Protein AF-A0A7Y6M4Y7-F1 (afdb_monomer_lite)

Foldseek 3Di:
DLVPDDQVVQFVCQQVLLVLLVVQPDPPPPLSVVSDVQCPPVSTHGSVCSVSSVVSSVVSVVSVVVVVVVLVVVLVVLLVLLVVLLVVLVVQLVCLLVPQVVQPLWAADPPQGIAALPGRDRDSCRLVLLLVLLLVLLLVLLVVVVVPDDDDPDPRPPSVSVSSSLRSVSSVQLSVQSVCLCVCVDPPSRPPNYSVSSSVSSSVRSNCVVVVVVVVVVVVVVVVVVVPDDDPDPDDDDDDDDDD

Structure (mmCIF, N/CA/C/O backbone):
data_AF-A0A7Y6M4Y7-F1
#
_entry.id   AF-A0A7Y6M4Y7-F1
#
loop_
_atom_site.group_PDB
_atom_site.id
_atom_site.type_symbol
_atom_site.label_atom_id
_atom_site.label_alt_id
_atom_site.label_comp_id
_atom_site.label_asym_id
_atom_site.label_entity_id
_atom_site.label_seq_id
_atom_site.pdbx_PDB_ins_code
_atom_site.Cartn_x
_atom_site.Cartn_y
_atom_site.Cartn_z
_atom_site.occupancy
_atom_site.B_iso_or_equiv
_atom_site.auth_seq_id
_atom_site.auth_comp_id
_atom_site.auth_asym_id
_atom_site.auth_atom_id
_atom_site.pdbx_PDB_model_num
ATOM 1 N N . MET A 1 1 ? -27.991 -15.501 24.102 1.00 55.97 1 MET A N 1
ATOM 2 C CA . MET A 1 1 ? -27.781 -16.489 25.182 1.00 55.97 1 MET A CA 1
ATOM 3 C C . MET A 1 1 ? -28.511 -16.129 26.474 1.00 55.97 1 MET A C 1
ATOM 5 O O . MET A 1 1 ? -29.350 -16.919 26.861 1.00 55.97 1 MET A O 1
ATOM 9 N N . LEU A 1 2 ? -28.341 -14.938 27.072 1.00 62.03 2 LEU A N 1
ATOM 10 C CA . LEU A 1 2 ? -29.019 -14.555 28.338 1.00 62.03 2 LEU A CA 1
ATOM 11 C C . LEU A 1 2 ? -30.557 -14.656 28.372 1.00 62.03 2 LEU A C 1
ATOM 13 O O . LEU A 1 2 ? -31.128 -14.780 29.447 1.00 62.03 2 LEU A O 1
ATOM 17 N N . ARG A 1 3 ? -31.242 -14.630 27.219 1.00 65.19 3 ARG A N 1
ATOM 18 C CA . ARG A 1 3 ? -32.699 -14.856 27.153 1.00 65.19 3 ARG A CA 1
ATOM 19 C C . ARG A 1 3 ? -33.124 -16.285 27.516 1.00 65.19 3 ARG A C 1
ATOM 21 O O . ARG A 1 3 ? -34.281 -16.473 27.861 1.00 65.19 3 ARG A O 1
ATOM 28 N N . LEU A 1 4 ? -32.217 -17.257 27.412 1.00 72.12 4 LEU A N 1
ATOM 29 C CA . LEU A 1 4 ? -32.490 -18.682 27.622 1.00 72.12 4 LEU A CA 1
ATOM 30 C C . LEU A 1 4 ? -31.941 -19.202 28.958 1.00 72.12 4 LEU A C 1
ATOM 32 O O . LEU A 1 4 ? -32.140 -20.370 29.265 1.00 72.12 4 LEU A O 1
ATOM 36 N N . LEU A 1 5 ? -31.243 -18.364 29.735 1.00 70.75 5 LEU A N 1
ATOM 37 C CA . LEU A 1 5 ? -30.634 -18.809 30.985 1.00 70.75 5 LEU A CA 1
ATOM 38 C C . LEU A 1 5 ? -31.695 -19.027 32.080 1.00 70.75 5 LEU A C 1
ATOM 40 O O . LEU A 1 5 ? -32.601 -18.189 32.230 1.00 70.75 5 LEU A O 1
ATOM 44 N N . PRO A 1 6 ? -31.568 -20.098 32.883 1.00 74.44 6 PRO A N 1
ATOM 45 C CA . PRO A 1 6 ? -32.329 -20.259 34.113 1.00 74.44 6 PRO A CA 1
ATOM 46 C C . PRO A 1 6 ? -32.132 -19.051 35.045 1.00 74.44 6 PRO A C 1
ATOM 48 O O . PRO A 1 6 ? -31.076 -18.408 35.029 1.00 74.44 6 PRO A O 1
ATOM 51 N N . PRO A 1 7 ? -33.148 -18.671 35.836 1.00 71.50 7 PRO A N 1
ATOM 52 C CA . PRO A 1 7 ? -33.052 -17.536 36.749 1.00 71.50 7 PRO A CA 1
ATOM 53 C C . PRO A 1 7 ? -31.971 -17.724 37.824 1.00 71.50 7 PRO A C 1
ATOM 55 O O . PRO A 1 7 ? -31.356 -16.727 38.198 1.00 71.50 7 PRO A O 1
ATOM 58 N N . GLU A 1 8 ? -31.677 -18.957 38.255 1.00 75.00 8 GLU A N 1
ATOM 59 C CA . GLU A 1 8 ? -30.580 -19.236 39.194 1.00 75.00 8 GLU A CA 1
ATOM 60 C C . GLU A 1 8 ? -29.180 -18.944 38.627 1.00 75.00 8 GLU A C 1
ATOM 62 O O . GLU A 1 8 ? -28.292 -18.520 39.367 1.00 75.00 8 GLU A O 1
ATOM 67 N N . GLU A 1 9 ? -28.971 -19.109 37.319 1.00 77.69 9 GLU A N 1
ATOM 68 C CA . GLU A 1 9 ? -27.666 -18.864 36.698 1.00 77.69 9 GLU A CA 1
ATOM 69 C C . GLU A 1 9 ? -27.405 -17.373 36.478 1.00 77.69 9 GLU A C 1
ATOM 71 O O . GLU A 1 9 ? -26.261 -16.931 36.570 1.00 77.69 9 GLU A O 1
ATOM 76 N N . LEU A 1 10 ? -28.455 -16.574 36.246 1.00 80.81 10 LEU A N 1
ATOM 77 C CA . LEU A 1 10 ? -28.342 -15.128 36.016 1.00 80.81 10 LEU A CA 1
ATOM 78 C C . LEU A 1 10 ? -27.610 -14.411 37.160 1.00 80.81 10 LEU A C 1
ATOM 80 O O . LEU A 1 10 ? -26.863 -13.464 36.908 1.00 80.81 10 LEU A O 1
ATOM 84 N N . ALA A 1 11 ? -27.796 -14.886 38.394 1.00 82.69 11 ALA A N 1
ATOM 85 C CA . ALA A 1 11 ? -27.166 -14.318 39.577 1.00 82.69 11 ALA A CA 1
ATOM 86 C C . ALA A 1 11 ? -25.637 -14.273 39.452 1.00 82.69 11 ALA A C 1
ATOM 88 O O . ALA A 1 11 ? -25.026 -13.287 39.847 1.00 82.69 11 ALA A O 1
ATOM 89 N N . TRP A 1 12 ? -25.017 -15.283 38.841 1.00 83.88 12 TRP A N 1
ATOM 90 C CA . TRP A 1 12 ? -23.559 -15.386 38.738 1.00 83.88 12 TRP A CA 1
ATOM 91 C C . TRP A 1 12 ? -22.953 -14.579 37.583 1.00 83.88 12 TRP A C 1
ATOM 93 O O . TRP A 1 12 ? -21.749 -14.339 37.566 1.00 83.88 12 TRP A O 1
ATOM 103 N N . TRP A 1 13 ? -23.775 -14.107 36.641 1.00 84.75 13 TRP A N 1
ATOM 104 C CA . TRP A 1 13 ? -23.319 -13.323 35.487 1.00 84.75 13 TRP A CA 1
ATOM 105 C C . TRP A 1 13 ? -23.204 -11.822 35.770 1.00 84.75 13 TRP A C 1
ATOM 107 O O . TRP A 1 13 ? -22.697 -11.087 34.922 1.00 84.75 13 TRP A O 1
ATOM 117 N N . GLY A 1 14 ? -23.654 -11.350 36.938 1.00 87.56 14 GLY A N 1
ATOM 118 C CA . GLY A 1 14 ? -23.682 -9.925 37.277 1.00 87.56 14 GLY A CA 1
ATOM 119 C C . GLY A 1 14 ? -22.336 -9.232 37.074 1.00 87.56 14 GLY A C 1
ATOM 120 O O . GLY A 1 14 ? -22.256 -8.242 36.346 1.00 87.56 14 GLY A O 1
ATOM 121 N N . ASN A 1 15 ? -21.274 -9.795 37.652 1.00 88.25 15 ASN A N 1
ATOM 122 C CA . ASN A 1 15 ? -19.927 -9.230 37.562 1.00 88.25 15 ASN A CA 1
ATOM 123 C C . ASN A 1 15 ? -19.339 -9.287 36.141 1.00 88.25 15 ASN A C 1
ATOM 125 O O . ASN A 1 15 ? -18.676 -8.336 35.737 1.00 88.25 15 ASN A O 1
ATOM 129 N N . ASP A 1 16 ? -19.606 -10.340 35.356 1.00 88.69 16 ASP A N 1
ATOM 130 C CA . ASP A 1 16 ? -19.141 -10.427 33.956 1.00 88.69 16 ASP A CA 1
ATOM 131 C C . ASP A 1 16 ? -19.826 -9.372 33.073 1.00 88.69 16 ASP A C 1
ATOM 133 O O . ASP A 1 16 ? -19.177 -8.680 32.285 1.00 88.69 16 ASP A O 1
ATOM 137 N N . ILE A 1 17 ? -21.141 -9.193 33.244 1.00 89.94 17 ILE A N 1
ATOM 138 C CA . ILE A 1 17 ? -21.910 -8.183 32.508 1.00 89.94 17 ILE A CA 1
ATOM 139 C C . ILE A 1 17 ? -21.448 -6.782 32.900 1.00 89.94 17 ILE A C 1
ATOM 141 O O . ILE A 1 17 ? -21.284 -5.934 32.019 1.00 89.94 17 ILE A O 1
ATOM 145 N N . LEU A 1 18 ? -21.212 -6.543 34.195 1.00 90.00 18 LEU A N 1
ATOM 146 C CA . LEU A 1 18 ? -20.668 -5.275 34.662 1.00 90.00 18 LEU A CA 1
ATOM 147 C C . LEU A 1 18 ? -19.288 -5.036 34.045 1.00 90.00 18 LEU A C 1
ATOM 149 O O . LEU A 1 18 ? -19.119 -4.017 33.390 1.00 90.00 18 LEU A O 1
ATOM 153 N N . ALA A 1 19 ? -18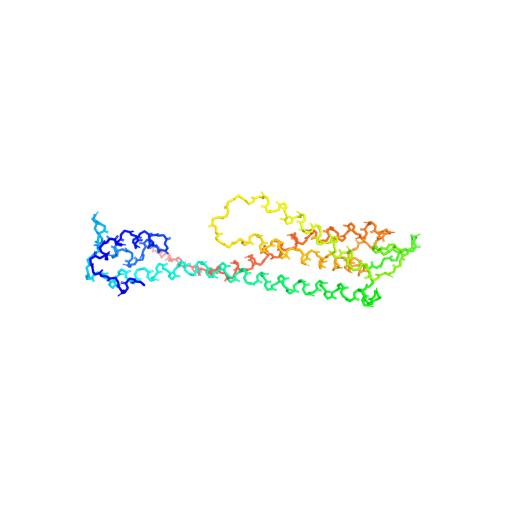.356 -5.988 34.125 1.00 89.31 19 ALA A N 1
ATOM 154 C CA . ALA A 1 19 ? -17.017 -5.850 33.547 1.00 89.31 19 ALA A CA 1
ATOM 155 C C . ALA A 1 19 ? -17.046 -5.507 32.043 1.00 89.31 19 ALA A C 1
ATOM 157 O O . ALA A 1 19 ? -16.344 -4.597 31.599 1.00 89.31 19 ALA A O 1
ATOM 158 N N . ARG A 1 20 ? -17.908 -6.162 31.252 1.00 89.50 20 ARG A N 1
ATOM 159 C CA . ARG A 1 20 ? -18.086 -5.836 29.821 1.00 89.50 20 ARG A CA 1
ATOM 160 C C . ARG A 1 20 ? -18.690 -4.453 29.599 1.00 89.50 20 ARG A C 1
ATOM 162 O O . ARG A 1 20 ? -18.288 -3.749 28.674 1.00 89.50 20 ARG A O 1
ATOM 169 N N . ALA A 1 21 ? -19.656 -4.064 30.427 1.00 90.31 21 ALA A N 1
ATOM 170 C CA . ALA A 1 21 ? -20.237 -2.728 30.388 1.00 90.31 21 ALA A CA 1
ATOM 171 C C . ALA A 1 21 ? -19.188 -1.664 30.724 1.00 90.31 21 ALA A C 1
ATOM 173 O O . ALA A 1 21 ? -19.136 -0.634 30.066 1.00 90.31 21 ALA A O 1
ATOM 174 N N . GLU A 1 22 ? -18.322 -1.913 31.704 1.00 90.75 22 GLU A N 1
ATOM 175 C CA . GLU A 1 22 ? -17.261 -0.977 32.068 1.00 90.75 22 GLU A CA 1
ATOM 176 C C . GLU A 1 22 ? -16.196 -0.834 30.983 1.00 90.75 22 GLU A C 1
ATOM 178 O O . GLU A 1 22 ? -15.640 0.252 30.829 1.00 90.75 22 GLU A O 1
ATOM 183 N N . MET A 1 23 ? -15.954 -1.904 30.223 1.00 89.81 23 MET A N 1
ATOM 184 C CA . MET A 1 23 ? -14.980 -1.928 29.135 1.00 89.81 23 MET A CA 1
ATOM 185 C C . MET A 1 23 ? -15.437 -1.141 27.898 1.00 89.81 23 MET A C 1
ATOM 187 O O . MET A 1 23 ? -14.610 -0.479 27.279 1.00 89.81 23 MET A O 1
ATOM 191 N N . HIS A 1 24 ? -16.727 -1.192 27.541 1.00 89.12 24 HIS A N 1
ATOM 192 C CA . HIS A 1 24 ? -17.221 -0.626 26.274 1.00 89.12 24 HIS A CA 1
ATOM 193 C C . HIS A 1 24 ? -18.243 0.514 26.417 1.00 89.12 24 HIS A C 1
ATOM 195 O O . HIS A 1 24 ? -18.540 1.183 25.428 1.00 89.12 24 HIS A O 1
ATOM 201 N N . LEU A 1 25 ? -18.810 0.753 27.608 1.00 90.00 25 LEU A N 1
ATOM 202 C CA . LEU A 1 25 ? -19.777 1.834 27.839 1.00 90.00 25 LEU A CA 1
ATOM 203 C C . LEU A 1 25 ? -19.166 2.971 28.674 1.00 90.00 25 LEU A C 1
ATOM 205 O O . LEU A 1 25 ? -18.487 2.717 29.678 1.00 90.00 25 LEU A O 1
ATOM 209 N N . PRO A 1 26 ? -19.454 4.240 28.323 1.00 89.44 26 PRO A N 1
ATOM 210 C CA . PRO A 1 26 ? -18.955 5.386 29.068 1.00 89.44 26 PRO A CA 1
ATOM 211 C C . PRO A 1 26 ? -19.474 5.390 30.519 1.00 89.44 26 PRO A C 1
ATOM 213 O O . PRO A 1 26 ? -20.565 4.881 30.790 1.00 89.44 26 PRO A O 1
ATOM 216 N N . PRO A 1 27 ? -18.735 5.995 31.471 1.00 87.88 27 PRO A N 1
ATOM 217 C CA . PRO A 1 27 ? -19.148 6.054 32.878 1.00 87.88 27 PRO A CA 1
ATOM 218 C C . PRO A 1 27 ? -20.501 6.744 33.108 1.00 87.88 27 PRO A C 1
ATOM 220 O O . PRO A 1 27 ? -21.168 6.462 34.098 1.00 87.88 27 PRO A O 1
ATOM 223 N N . SER A 1 28 ? -20.907 7.631 32.195 1.00 89.38 28 SER A N 1
ATOM 224 C CA . SER A 1 28 ? -22.175 8.364 32.232 1.00 89.38 28 SER A CA 1
ATOM 225 C C . SER A 1 28 ? -23.368 7.595 31.651 1.00 89.38 28 SER A C 1
ATOM 227 O O . SER A 1 28 ? -24.479 8.125 31.659 1.00 89.38 28 SER A O 1
ATOM 229 N N . ASP A 1 29 ? -23.181 6.370 31.139 1.00 89.88 29 ASP A N 1
ATOM 230 C CA . ASP A 1 29 ? -24.290 5.599 30.576 1.00 89.88 29 ASP A CA 1
ATOM 231 C C . ASP A 1 29 ? -25.314 5.246 31.681 1.00 89.88 29 ASP A C 1
ATOM 233 O O . ASP A 1 29 ? -24.979 4.543 32.645 1.00 89.88 29 ASP A O 1
ATOM 237 N N . PRO A 1 30 ? -26.585 5.680 31.560 1.00 91.50 30 PRO A N 1
ATOM 238 C CA . PRO A 1 30 ? -27.592 5.483 32.602 1.00 91.50 30 PRO A CA 1
ATOM 239 C C . PRO A 1 30 ? -27.905 4.003 32.859 1.00 91.50 30 PRO A C 1
ATOM 241 O O . PRO A 1 30 ? -28.396 3.651 33.932 1.00 91.50 30 PRO A O 1
ATOM 244 N N . ARG A 1 31 ? -27.633 3.115 31.898 1.00 89.81 31 ARG A N 1
ATOM 245 C CA . ARG A 1 31 ? -27.834 1.667 32.035 1.00 89.81 31 ARG A CA 1
ATOM 246 C C . ARG A 1 31 ? -26.692 1.040 32.830 1.00 89.81 31 ARG A C 1
ATOM 248 O O . ARG A 1 31 ? -26.957 0.173 33.659 1.00 89.81 31 ARG A O 1
ATOM 255 N N . ARG A 1 32 ? -25.451 1.509 32.631 1.00 90.75 32 ARG A N 1
ATOM 256 C CA . ARG A 1 32 ? -24.277 1.097 33.425 1.00 90.75 32 ARG A CA 1
ATOM 257 C C . ARG A 1 32 ? -24.440 1.500 34.890 1.00 90.75 32 ARG A C 1
ATOM 259 O O . ARG A 1 32 ? -24.214 0.673 35.770 1.00 90.75 32 ARG A O 1
ATOM 266 N N . ILE A 1 33 ? -24.880 2.734 35.143 1.00 91.38 33 ILE A N 1
ATOM 267 C CA . ILE A 1 33 ? -25.114 3.245 36.504 1.00 91.38 33 ILE A CA 1
ATOM 268 C C . ILE A 1 33 ? -26.186 2.403 37.211 1.00 91.38 33 ILE A C 1
ATOM 270 O O . ILE A 1 33 ? -25.920 1.843 38.272 1.00 91.38 33 ILE A O 1
ATOM 274 N N . LYS A 1 34 ? -27.347 2.203 36.570 1.00 90.56 34 LYS A N 1
ATOM 275 C CA . LYS A 1 34 ? -28.429 1.366 37.120 1.00 90.56 34 LYS A CA 1
ATOM 276 C C . LYS A 1 34 ? -28.003 -0.079 37.367 1.00 90.56 34 LYS A C 1
ATOM 278 O O . LYS A 1 34 ? -28.449 -0.685 38.335 1.00 90.56 34 LYS A O 1
ATOM 283 N N . LEU A 1 35 ? -27.163 -0.651 36.502 1.00 90.06 35 LEU A N 1
ATOM 284 C CA . LEU A 1 35 ? -26.645 -2.005 36.700 1.00 90.06 35 LEU A CA 1
ATOM 285 C C . LEU A 1 35 ? -25.746 -2.084 37.938 1.00 90.06 35 LEU A C 1
ATOM 287 O O . LEU A 1 35 ? -25.884 -3.017 38.725 1.00 90.06 35 LEU A O 1
ATOM 291 N N . LYS A 1 36 ? -24.862 -1.099 38.129 1.00 89.81 36 LYS A N 1
ATOM 292 C CA . LYS A 1 36 ? -23.963 -1.028 39.288 1.00 89.81 36 LYS A CA 1
ATOM 293 C C . LYS A 1 36 ? -24.733 -0.873 40.601 1.00 89.81 36 LYS A C 1
ATOM 295 O O . LYS A 1 36 ? -24.411 -1.543 41.575 1.00 89.81 36 LYS A O 1
ATOM 300 N N . GLU A 1 37 ? -25.777 -0.047 40.605 1.00 89.38 37 GLU A N 1
ATOM 301 C CA . GLU A 1 37 ? -26.679 0.108 41.754 1.00 89.38 37 GLU A CA 1
ATOM 302 C C . GLU A 1 37 ? -27.405 -1.200 42.103 1.00 89.38 37 GLU A C 1
ATOM 304 O O . GLU A 1 37 ? -27.555 -1.525 43.278 1.00 89.38 37 GLU A O 1
ATOM 309 N N . ARG A 1 38 ? -27.835 -1.969 41.093 1.00 86.88 38 ARG A N 1
ATOM 310 C CA . ARG A 1 38 ? -28.568 -3.233 41.281 1.00 86.88 38 ARG A CA 1
ATOM 311 C C . ARG A 1 38 ? -27.689 -4.402 41.714 1.00 86.88 38 ARG A C 1
ATOM 313 O O . ARG A 1 38 ? -28.185 -5.273 42.419 1.00 86.88 38 ARG A O 1
ATOM 320 N N . LEU A 1 39 ? -26.421 -4.430 41.303 1.00 87.00 39 LEU A N 1
ATOM 321 C CA . LEU A 1 39 ? -25.483 -5.497 41.669 1.00 87.00 39 LEU A CA 1
ATOM 322 C C . LEU A 1 39 ? -25.077 -5.462 43.151 1.00 87.00 39 LEU A C 1
ATOM 324 O O . LEU A 1 39 ? -24.776 -6.509 43.725 1.00 87.00 39 LEU A O 1
ATOM 328 N N . GLY A 1 40 ? -25.034 -4.265 43.751 1.00 81.31 40 GLY A N 1
ATOM 329 C CA . GLY A 1 40 ? -24.566 -4.066 45.123 1.00 81.31 40 GLY A CA 1
ATOM 330 C C . GLY A 1 40 ? -23.155 -4.623 45.375 1.00 81.31 40 GLY A C 1
ATOM 331 O O . GLY A 1 40 ? -22.359 -4.799 44.453 1.00 81.31 40 GLY A O 1
ATOM 332 N N . SER A 1 41 ? -22.848 -4.904 46.643 1.00 76.94 41 SER A N 1
ATOM 333 C CA . SER A 1 41 ? -21.562 -5.470 47.089 1.00 76.94 41 SER A CA 1
ATOM 334 C C . SER A 1 41 ? -21.385 -6.944 46.713 1.00 76.94 41 SER A C 1
ATOM 336 O O . SER A 1 41 ? -20.261 -7.421 46.578 1.00 76.94 41 SER A O 1
ATOM 338 N N . ASP A 1 42 ? -22.497 -7.663 46.551 1.00 79.69 42 ASP A N 1
ATOM 339 C CA . ASP A 1 42 ? -22.513 -9.123 46.423 1.00 79.69 42 ASP A CA 1
ATOM 340 C C . ASP A 1 42 ? -22.303 -9.586 44.973 1.00 79.69 42 ASP A C 1
ATOM 342 O O . ASP A 1 42 ? -22.091 -10.774 44.720 1.00 79.69 42 ASP A O 1
ATOM 346 N N . GLY A 1 43 ? -22.366 -8.657 44.010 1.00 79.75 43 GLY A N 1
ATOM 347 C CA . GLY A 1 43 ? -22.086 -8.905 42.595 1.00 79.75 43 GLY A CA 1
ATOM 348 C C . GLY A 1 43 ? -23.127 -9.766 41.876 1.00 79.75 43 GLY A C 1
ATOM 349 O O . GLY A 1 43 ? -22.863 -10.266 40.777 1.00 79.75 43 GLY A O 1
ATOM 350 N N . LYS A 1 44 ? -24.300 -9.962 42.492 1.00 85.25 44 LYS A N 1
ATOM 351 C CA . LYS A 1 44 ? -25.351 -10.866 42.015 1.00 85.25 44 LYS A CA 1
ATOM 352 C C . LYS A 1 44 ? -26.551 -10.110 41.462 1.00 85.25 44 LYS A C 1
ATOM 354 O O . LYS A 1 44 ? -26.972 -9.099 42.009 1.00 85.25 44 LYS A O 1
ATOM 359 N N . LEU A 1 45 ? -27.123 -10.637 40.381 1.00 85.06 45 LEU A N 1
ATOM 360 C CA . LEU A 1 45 ? -28.352 -10.121 39.773 1.00 85.06 45 LEU A CA 1
ATOM 361 C C . LEU A 1 45 ? -29.588 -10.887 40.249 1.00 85.06 45 LEU A C 1
ATOM 363 O O . LEU A 1 45 ? -29.577 -12.116 40.315 1.00 85.06 45 LEU A O 1
ATOM 367 N N . ASN A 1 46 ? -30.687 -10.169 40.487 1.00 85.06 46 ASN A N 1
ATOM 368 C CA . ASN A 1 46 ? -31.980 -10.790 40.764 1.00 85.06 46 ASN A CA 1
ATOM 369 C C . ASN A 1 46 ? -32.695 -11.200 39.469 1.00 85.06 46 ASN A C 1
ATOM 371 O O . ASN A 1 46 ? -32.486 -10.621 38.400 1.00 85.06 46 ASN A O 1
ATOM 375 N N . ALA A 1 47 ? -33.632 -12.148 39.571 1.00 81.44 47 ALA A N 1
ATOM 376 C CA . ALA A 1 47 ? -34.436 -12.596 38.429 1.00 81.44 47 ALA A CA 1
ATOM 377 C C . ALA A 1 47 ? -35.215 -11.448 37.746 1.00 81.44 47 ALA A C 1
ATOM 379 O O . ALA A 1 47 ? -35.384 -11.460 36.526 1.00 81.44 47 ALA A O 1
ATOM 380 N N . GLY A 1 48 ? -35.634 -10.431 38.514 1.00 82.69 48 GLY A N 1
ATOM 381 C CA . GLY A 1 48 ? -36.316 -9.232 38.005 1.00 82.69 48 GLY A CA 1
ATOM 382 C C . GLY A 1 48 ? -35.421 -8.285 37.194 1.00 82.69 48 GLY A C 1
ATOM 383 O O . GLY A 1 48 ? -35.916 -7.556 36.336 1.00 82.69 48 GLY A O 1
ATOM 384 N N . ASP A 1 49 ? -34.100 -8.344 37.380 1.00 85.38 49 ASP A N 1
ATOM 385 C CA . ASP A 1 49 ? -33.139 -7.471 36.691 1.00 85.38 49 ASP A CA 1
ATOM 386 C C . ASP A 1 49 ? -32.703 -8.033 35.328 1.00 85.38 49 ASP A C 1
ATOM 388 O O . ASP A 1 49 ? -31.891 -7.433 34.619 1.00 85.38 49 ASP A O 1
ATOM 392 N N . ARG A 1 50 ? -33.280 -9.165 34.904 1.00 85.94 50 ARG A N 1
ATOM 393 C CA . ARG A 1 50 ? -32.981 -9.828 33.626 1.00 85.94 50 ARG A CA 1
ATOM 394 C C . ARG A 1 50 ? -33.090 -8.885 32.429 1.00 85.94 50 ARG A C 1
ATOM 396 O O . ARG A 1 50 ? -32.231 -8.910 31.550 1.00 85.94 50 ARG A O 1
ATOM 403 N N . TYR A 1 51 ? -34.130 -8.052 32.383 1.00 87.62 51 TYR A N 1
ATOM 404 C CA . TYR A 1 51 ? -34.310 -7.095 31.288 1.00 87.62 51 TYR A CA 1
ATOM 405 C C . TYR A 1 51 ? -33.188 -6.047 31.260 1.00 87.62 51 TYR A C 1
ATOM 407 O O . TYR A 1 51 ? -32.626 -5.769 30.198 1.00 87.62 51 TYR A O 1
ATOM 415 N N . LEU A 1 52 ? -32.811 -5.521 32.431 1.00 87.88 52 LEU A N 1
ATOM 416 C CA . LEU A 1 52 ? -31.710 -4.570 32.569 1.00 87.88 52 LEU A CA 1
ATOM 417 C C . LEU A 1 52 ? -30.388 -5.205 32.118 1.00 87.88 52 LEU A C 1
ATOM 419 O O . LEU A 1 52 ? -29.710 -4.638 31.262 1.00 87.88 52 LEU A O 1
ATOM 423 N N . ALA A 1 53 ? -30.084 -6.410 32.604 1.00 87.62 53 ALA A N 1
ATOM 424 C CA . ALA A 1 53 ? -28.885 -7.166 32.248 1.00 87.62 53 ALA A CA 1
ATOM 425 C C . ALA A 1 53 ? -28.766 -7.402 30.731 1.00 87.62 53 ALA A C 1
ATOM 427 O O . ALA A 1 53 ? -27.715 -7.155 30.137 1.00 87.62 53 ALA A O 1
ATOM 428 N N . ILE A 1 54 ? -29.864 -7.804 30.077 1.00 88.75 54 ILE A N 1
ATOM 429 C CA . ILE A 1 54 ? -29.910 -7.974 28.617 1.00 88.75 54 ILE A CA 1
ATOM 430 C C . ILE A 1 54 ? -29.671 -6.638 27.906 1.00 88.75 54 ILE A C 1
ATOM 432 O O . ILE A 1 54 ? -28.886 -6.591 26.960 1.00 88.75 54 ILE A O 1
ATOM 436 N N . SER A 1 55 ? -30.323 -5.559 28.350 1.00 90.38 55 SER A N 1
ATOM 437 C CA . SER A 1 55 ? -30.208 -4.242 27.707 1.00 90.38 55 SER A CA 1
ATOM 438 C C . SER A 1 55 ? -28.792 -3.662 27.790 1.00 90.38 55 SER A C 1
ATOM 440 O O . SER A 1 55 ? -28.312 -3.071 26.819 1.00 90.38 55 SER A O 1
ATOM 442 N N . VAL A 1 56 ? -28.105 -3.871 28.918 1.00 91.12 56 VAL A N 1
ATOM 443 C CA . VAL A 1 56 ? -26.723 -3.430 29.129 1.00 91.12 56 VAL A CA 1
ATOM 444 C C . VAL A 1 56 ? -25.774 -4.260 28.284 1.00 91.12 56 VAL A C 1
ATOM 446 O O . VAL A 1 56 ? -24.974 -3.689 27.545 1.00 91.12 56 VAL A O 1
ATOM 449 N N . LEU A 1 57 ? -25.892 -5.592 28.320 1.00 89.81 57 LEU A N 1
ATOM 450 C CA . LEU A 1 57 ? -25.013 -6.437 27.519 1.00 89.81 57 LEU A CA 1
ATOM 451 C C . LEU A 1 57 ? -25.203 -6.176 26.021 1.00 89.81 57 LEU A C 1
ATOM 453 O O . LEU A 1 57 ? -24.231 -6.136 25.272 1.00 89.81 57 LEU A O 1
ATOM 457 N N . GLN A 1 58 ? -26.440 -5.975 25.567 1.00 91.31 58 GLN A N 1
ATOM 458 C CA . GLN A 1 58 ? -26.704 -5.626 24.176 1.00 91.31 58 GLN A CA 1
ATOM 459 C C . GLN A 1 58 ? -26.051 -4.290 23.802 1.00 91.31 58 GLN A C 1
ATOM 461 O O . GLN A 1 58 ? -25.443 -4.206 22.739 1.00 91.31 58 GLN A O 1
ATOM 466 N N . ALA A 1 59 ? -26.134 -3.274 24.666 1.00 90.06 59 ALA A N 1
ATOM 467 C CA . ALA A 1 59 ? -25.475 -1.990 24.437 1.00 90.06 59 ALA A CA 1
ATOM 468 C C . ALA A 1 59 ? -23.945 -2.131 24.377 1.00 90.06 59 ALA A C 1
ATOM 470 O O . ALA A 1 59 ? -23.332 -1.644 23.430 1.00 90.06 59 ALA A O 1
ATOM 471 N N . ALA A 1 60 ? -23.348 -2.858 25.326 1.00 89.88 60 ALA A N 1
ATOM 472 C CA . ALA A 1 60 ? -21.909 -3.121 25.360 1.00 89.88 60 ALA A CA 1
ATOM 473 C C . ALA A 1 60 ? -21.439 -3.892 24.113 1.00 89.88 60 ALA A C 1
ATOM 475 O O . ALA A 1 60 ? -20.450 -3.523 23.488 1.00 89.88 60 ALA A O 1
ATOM 476 N N . ASN A 1 61 ? -22.194 -4.910 23.688 1.00 89.31 61 ASN A N 1
ATOM 477 C CA . ASN A 1 61 ? -21.892 -5.661 22.471 1.00 89.31 61 ASN A CA 1
ATOM 478 C C . ASN A 1 61 ? -22.018 -4.794 21.212 1.00 89.31 61 ASN A C 1
ATOM 480 O O . ASN A 1 61 ? -21.203 -4.928 20.308 1.00 89.31 61 ASN A O 1
ATOM 484 N N . ILE A 1 62 ? -23.025 -3.917 21.117 1.00 89.69 62 ILE A N 1
ATOM 485 C CA . ILE A 1 62 ? -23.153 -2.995 19.976 1.00 89.69 62 ILE A CA 1
ATOM 486 C C . ILE A 1 62 ? -21.952 -2.045 19.929 1.00 89.69 62 ILE A C 1
ATOM 488 O O . ILE A 1 62 ? -21.395 -1.847 18.851 1.00 89.69 62 ILE A O 1
ATOM 492 N N . ALA A 1 63 ? -21.530 -1.504 21.075 1.00 88.25 63 ALA A N 1
ATOM 493 C CA . ALA A 1 63 ? -20.348 -0.649 21.167 1.00 88.25 63 ALA A CA 1
ATOM 494 C C . ALA A 1 63 ? -19.076 -1.382 20.692 1.00 88.25 63 ALA A C 1
ATOM 496 O O . ALA A 1 63 ? -18.404 -0.899 19.781 1.00 88.25 63 ALA A O 1
ATOM 497 N N . ASP A 1 64 ? -18.827 -2.600 21.183 1.00 87.12 64 ASP A N 1
ATOM 498 C CA . ASP A 1 64 ? -17.722 -3.461 20.726 1.00 87.12 64 ASP A CA 1
ATOM 499 C C . ASP A 1 64 ? -17.793 -3.760 19.212 1.00 87.12 64 ASP A C 1
ATOM 501 O O . ASP A 1 64 ? -16.793 -3.720 18.486 1.00 87.12 64 ASP A O 1
ATOM 505 N N . GLN A 1 65 ? -18.994 -4.020 18.681 1.00 87.31 65 GLN A N 1
ATOM 506 C CA . GLN A 1 65 ? -19.171 -4.250 17.246 1.00 87.31 65 GLN A CA 1
ATOM 507 C C . GLN A 1 65 ? -18.873 -3.005 16.413 1.00 87.31 65 GLN A C 1
ATOM 509 O O . GLN A 1 65 ? -18.289 -3.149 15.337 1.00 87.31 65 GLN A O 1
ATOM 514 N N . LEU A 1 66 ? -19.249 -1.809 16.875 1.00 87.31 66 LEU A N 1
ATOM 515 C CA . LEU A 1 66 ? -18.966 -0.550 16.178 1.00 87.31 66 LEU A CA 1
ATOM 516 C C . LEU A 1 66 ? -17.460 -0.278 16.111 1.00 87.31 66 LEU A C 1
ATOM 518 O O . LEU A 1 66 ? -16.956 0.089 15.045 1.00 87.31 66 LEU A O 1
ATOM 522 N N . GLU A 1 67 ? -16.731 -0.532 17.198 1.00 83.88 67 GLU A N 1
ATOM 523 C CA . GLU A 1 67 ? -15.266 -0.449 17.230 1.00 83.88 67 GLU A CA 1
ATOM 524 C C . GLU A 1 67 ? -14.640 -1.408 16.205 1.00 83.88 67 GLU A C 1
ATOM 526 O O . GLU A 1 67 ? -13.858 -0.999 15.339 1.00 83.88 67 GLU A O 1
ATOM 531 N N . LYS A 1 68 ? -15.069 -2.676 16.206 1.00 84.25 68 LYS A N 1
ATOM 532 C CA . LYS A 1 68 ? -14.595 -3.694 15.250 1.00 84.25 68 LYS A CA 1
ATOM 533 C C . LYS A 1 68 ? -15.041 -3.431 13.808 1.00 84.25 68 LYS A C 1
ATOM 535 O O . LYS A 1 68 ? -14.360 -3.847 12.868 1.00 84.25 68 LYS A O 1
ATOM 540 N N . ALA A 1 69 ? -16.190 -2.793 13.586 1.00 86.12 69 ALA A N 1
ATOM 541 C CA . ALA A 1 69 ? -16.716 -2.503 12.251 1.00 86.12 69 ALA A CA 1
ATOM 542 C C . ALA A 1 69 ? -15.856 -1.472 11.514 1.00 86.12 69 ALA A C 1
ATOM 544 O O . ALA A 1 69 ? -15.580 -1.657 10.328 1.00 86.12 69 ALA A O 1
ATOM 545 N N . ARG A 1 70 ? -15.363 -0.442 12.217 1.00 82.31 70 ARG A N 1
ATOM 546 C CA . ARG A 1 70 ? -14.445 0.558 11.642 1.00 82.31 70 ARG A CA 1
ATOM 547 C C . ARG A 1 70 ? -13.171 -0.098 11.115 1.00 82.31 70 ARG A C 1
ATOM 549 O O . ARG A 1 70 ? -12.782 0.135 9.973 1.00 82.31 70 ARG A O 1
ATOM 556 N N . VAL A 1 71 ? -12.592 -0.997 11.909 1.00 83.38 71 VAL A N 1
ATOM 557 C CA . VAL A 1 71 ? -11.388 -1.756 11.541 1.00 83.38 71 VAL A CA 1
ATOM 558 C C . VAL A 1 71 ? -11.637 -2.663 10.332 1.00 83.38 71 VAL A C 1
ATOM 560 O O . VAL A 1 71 ? -10.831 -2.687 9.402 1.00 83.38 71 VAL A O 1
ATOM 563 N N . ARG A 1 72 ? -12.767 -3.383 10.302 1.00 85.12 72 ARG A N 1
ATOM 564 C CA . ARG A 1 72 ? -13.138 -4.251 9.168 1.00 85.12 72 ARG A CA 1
ATOM 565 C C . ARG A 1 72 ? -13.376 -3.464 7.881 1.00 85.12 72 ARG A C 1
ATOM 567 O O . ARG A 1 72 ? -12.866 -3.866 6.839 1.00 85.12 72 ARG A O 1
ATOM 574 N N . SER A 1 73 ? -14.116 -2.358 7.953 1.00 85.50 73 SER A N 1
ATOM 575 C CA . SER A 1 73 ? -14.380 -1.490 6.800 1.00 85.50 73 SER A CA 1
ATOM 576 C C . SER A 1 73 ? -13.075 -0.951 6.215 1.00 85.50 73 SER A C 1
ATOM 578 O O . SER A 1 73 ? -12.809 -1.125 5.028 1.00 85.50 73 SER A O 1
ATOM 580 N N . PHE A 1 74 ? -12.199 -0.419 7.071 1.00 84.75 74 PHE A N 1
ATOM 581 C CA . PHE A 1 74 ? -10.887 0.072 6.661 1.00 84.75 74 PHE A CA 1
ATOM 582 C C . PHE A 1 74 ? -10.033 -1.023 6.005 1.00 84.75 74 PHE A C 1
ATOM 584 O O . PHE A 1 74 ? -9.484 -0.820 4.922 1.00 84.75 74 PHE A O 1
ATOM 591 N N . ARG A 1 75 ? -9.990 -2.224 6.598 1.00 85.88 75 ARG A N 1
ATOM 592 C CA . ARG A 1 75 ? -9.294 -3.378 6.008 1.00 85.88 75 ARG A CA 1
ATOM 593 C C . ARG A 1 75 ? -9.852 -3.735 4.631 1.00 85.88 75 ARG A C 1
ATOM 595 O O . ARG A 1 75 ? -9.073 -3.994 3.717 1.00 85.88 75 ARG A O 1
ATOM 602 N N . ASN A 1 76 ? -11.174 -3.769 4.484 1.00 89.12 76 ASN A N 1
ATOM 603 C CA . ASN A 1 76 ? -11.820 -4.102 3.218 1.00 89.12 76 ASN A CA 1
ATOM 604 C C . ASN A 1 76 ? -11.499 -3.065 2.141 1.00 89.12 76 ASN A C 1
ATOM 606 O O . ASN A 1 76 ? -11.139 -3.456 1.036 1.00 89.12 76 ASN A O 1
ATOM 610 N N . ILE A 1 77 ? -11.547 -1.772 2.473 1.00 89.31 77 ILE A N 1
ATOM 611 C CA . ILE A 1 77 ? -11.164 -0.691 1.555 1.00 89.31 77 ILE A CA 1
ATOM 612 C C . ILE A 1 77 ? -9.723 -0.886 1.084 1.00 89.31 77 ILE A C 1
ATOM 614 O O . ILE A 1 77 ? -9.484 -0.944 -0.118 1.00 89.31 77 ILE A O 1
ATOM 618 N N . ILE A 1 78 ? -8.771 -1.081 2.004 1.00 88.06 78 ILE A N 1
ATOM 619 C CA . ILE A 1 78 ? -7.367 -1.301 1.626 1.00 88.06 78 ILE A CA 1
ATOM 620 C C . ILE A 1 78 ? -7.215 -2.554 0.760 1.00 88.06 78 ILE A C 1
ATOM 622 O O . ILE A 1 78 ? -6.460 -2.539 -0.210 1.00 88.06 78 ILE A O 1
ATOM 626 N N . THR A 1 79 ? -7.927 -3.634 1.090 1.00 89.12 79 THR A N 1
ATOM 627 C CA . THR A 1 79 ? -7.870 -4.893 0.331 1.00 89.12 79 THR A CA 1
ATOM 628 C C . THR A 1 79 ? -8.369 -4.689 -1.099 1.00 89.12 79 THR A C 1
ATOM 630 O O . THR A 1 79 ? -7.711 -5.125 -2.041 1.00 89.12 79 THR A O 1
ATOM 633 N N . ILE A 1 80 ? -9.484 -3.973 -1.273 1.00 93.75 80 ILE A N 1
ATOM 634 C CA . ILE A 1 80 ? -10.037 -3.634 -2.590 1.00 93.75 80 ILE A CA 1
ATOM 635 C C . ILE A 1 80 ? -9.054 -2.751 -3.362 1.00 93.75 80 ILE A C 1
ATOM 637 O O . ILE A 1 80 ? -8.719 -3.074 -4.498 1.00 93.75 80 ILE A O 1
ATOM 641 N N . THR A 1 81 ? -8.522 -1.691 -2.749 1.00 91.12 81 THR A N 1
ATOM 642 C CA . THR A 1 81 ? -7.527 -0.819 -3.393 1.00 91.12 81 THR A CA 1
ATOM 643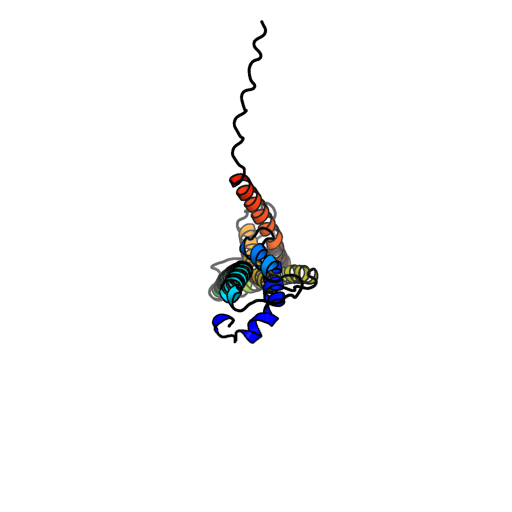 C C . THR A 1 81 ? -6.276 -1.596 -3.800 1.00 91.12 81 THR A C 1
ATOM 645 O O . THR A 1 81 ? -5.783 -1.427 -4.911 1.00 91.12 81 THR A O 1
ATOM 648 N N . THR A 1 82 ? -5.788 -2.498 -2.945 1.00 92.69 82 THR A N 1
ATOM 649 C CA . THR A 1 82 ? -4.642 -3.368 -3.256 1.00 92.69 82 THR A CA 1
ATOM 650 C C . THR A 1 82 ? -4.937 -4.249 -4.465 1.00 92.69 82 THR A C 1
ATOM 652 O O . THR A 1 82 ? -4.096 -4.355 -5.355 1.00 92.69 82 THR A O 1
ATOM 655 N N . ALA A 1 83 ? -6.131 -4.847 -4.533 1.00 95.88 83 ALA A N 1
ATOM 656 C CA . ALA A 1 83 ? -6.544 -5.661 -5.672 1.00 95.88 83 ALA A CA 1
ATOM 657 C C . ALA A 1 83 ? -6.612 -4.837 -6.967 1.00 95.88 83 ALA A C 1
ATOM 659 O O . ALA A 1 83 ? -6.099 -5.276 -7.993 1.00 95.88 83 ALA A O 1
ATOM 660 N N . VAL A 1 84 ? -7.168 -3.622 -6.910 1.00 96.50 84 VAL A N 1
ATOM 661 C CA . VAL A 1 84 ? -7.243 -2.706 -8.060 1.00 96.50 84 VAL A CA 1
ATOM 662 C C . VAL A 1 84 ? -5.851 -2.294 -8.537 1.00 96.50 84 VAL A C 1
ATOM 664 O O . VAL A 1 84 ? -5.563 -2.399 -9.725 1.00 96.50 84 VAL A O 1
ATOM 667 N N . LEU A 1 85 ? -4.956 -1.879 -7.635 1.00 94.44 85 LEU A N 1
ATOM 668 C CA . LEU A 1 85 ? -3.582 -1.527 -8.007 1.00 94.44 85 LEU A CA 1
ATOM 669 C C . LEU A 1 85 ? -2.826 -2.734 -8.568 1.00 94.44 85 LEU A C 1
ATOM 671 O O . LEU A 1 85 ? -2.097 -2.606 -9.544 1.00 94.44 85 LEU A O 1
ATOM 675 N N . THR A 1 86 ? -3.025 -3.922 -7.998 1.00 96.31 86 THR A N 1
ATOM 676 C CA . THR A 1 86 ? -2.412 -5.148 -8.528 1.00 96.31 86 THR A CA 1
ATOM 677 C C . THR A 1 86 ? -2.913 -5.434 -9.939 1.00 96.31 86 THR A C 1
ATOM 679 O O . THR A 1 86 ? -2.111 -5.730 -10.818 1.00 96.31 86 THR A O 1
ATOM 682 N N . LEU A 1 87 ? -4.217 -5.285 -10.187 1.00 97.81 87 LEU A N 1
ATOM 683 C CA . LEU A 1 87 ? -4.793 -5.441 -11.521 1.00 97.81 87 LEU A CA 1
ATOM 684 C C . LEU A 1 87 ? -4.198 -4.437 -12.518 1.00 97.81 87 LEU A C 1
ATOM 686 O O . LEU A 1 87 ? -3.890 -4.817 -13.646 1.00 97.81 87 LEU A O 1
ATOM 690 N N . ILE A 1 88 ? -3.999 -3.182 -12.108 1.00 96.50 88 ILE A N 1
ATOM 691 C CA . ILE A 1 88 ? -3.374 -2.150 -12.947 1.00 96.50 88 ILE A CA 1
ATOM 692 C C . ILE A 1 88 ? -1.924 -2.522 -13.277 1.00 96.50 88 ILE A C 1
ATOM 694 O O . ILE A 1 88 ? -1.570 -2.521 -14.453 1.00 96.50 88 ILE A O 1
ATOM 698 N N . ALA A 1 89 ? -1.112 -2.889 -12.280 1.00 95.75 89 ALA A N 1
ATOM 699 C CA . ALA A 1 89 ? 0.273 -3.320 -12.495 1.00 95.75 89 ALA A CA 1
ATOM 700 C C . ALA A 1 89 ? 0.340 -4.533 -13.440 1.00 95.75 89 ALA A C 1
ATOM 702 O O . ALA A 1 89 ? 1.030 -4.516 -14.451 1.00 95.75 89 ALA A O 1
ATOM 703 N N . LEU A 1 90 ? -0.486 -5.557 -13.202 1.00 96.38 90 LEU A N 1
ATOM 704 C CA . LEU A 1 90 ? -0.564 -6.715 -14.098 1.00 96.38 90 LEU A CA 1
ATOM 705 C C . LEU A 1 90 ? -0.956 -6.319 -15.525 1.00 96.38 90 LEU A C 1
ATOM 707 O O . LEU A 1 90 ? -0.397 -6.848 -16.481 1.00 96.38 90 LEU A O 1
ATOM 711 N N . THR A 1 91 ? -1.892 -5.382 -15.680 1.00 95.56 91 THR A N 1
ATOM 712 C CA . THR A 1 91 ? -2.306 -4.890 -17.000 1.00 95.56 91 THR A CA 1
ATOM 713 C C . THR A 1 91 ? -1.153 -4.182 -17.712 1.00 95.56 91 THR A C 1
ATOM 715 O O . THR A 1 91 ? -0.933 -4.438 -18.893 1.00 95.56 91 THR A O 1
ATOM 718 N N . LEU A 1 92 ? -0.378 -3.347 -17.011 1.00 94.12 92 LEU A N 1
ATOM 719 C CA . LEU A 1 92 ? 0.815 -2.695 -17.566 1.00 94.12 92 LEU A CA 1
ATOM 720 C C . LEU A 1 92 ? 1.873 -3.721 -17.994 1.00 94.12 92 LEU A C 1
ATOM 722 O O . LEU A 1 92 ? 2.368 -3.651 -19.122 1.00 94.12 92 LEU A O 1
ATOM 726 N N . GLY A 1 93 ? 2.158 -4.715 -17.150 1.00 93.06 93 GLY A N 1
ATOM 727 C CA . GLY A 1 93 ? 3.054 -5.820 -17.487 1.00 93.06 93 GLY A CA 1
ATOM 728 C C . GLY A 1 93 ? 2.587 -6.614 -18.714 1.00 93.06 93 GLY A C 1
ATOM 729 O O . GLY A 1 93 ? 3.379 -6.877 -19.620 1.00 93.06 93 GLY A O 1
ATOM 730 N N . VAL A 1 94 ? 1.293 -6.945 -18.799 1.00 94.88 94 VAL A N 1
ATOM 731 C CA . VAL A 1 94 ? 0.701 -7.640 -19.959 1.00 94.88 94 VAL A CA 1
ATOM 732 C C . VAL A 1 94 ? 0.809 -6.796 -21.230 1.00 94.88 94 VAL A C 1
ATOM 734 O O . VAL A 1 94 ? 1.171 -7.335 -22.277 1.00 94.88 94 VAL A O 1
ATOM 737 N N . ILE A 1 95 ? 0.555 -5.486 -21.149 1.00 92.75 95 ILE A N 1
ATOM 738 C CA . ILE A 1 95 ? 0.716 -4.566 -22.284 1.00 92.75 95 ILE A CA 1
ATOM 739 C C . ILE A 1 95 ? 2.169 -4.572 -22.772 1.00 92.75 95 ILE A C 1
ATOM 741 O O . ILE A 1 95 ? 2.390 -4.747 -23.967 1.00 92.75 95 ILE A O 1
ATOM 745 N N . GLY A 1 96 ? 3.153 -4.466 -21.872 1.00 90.19 96 GLY A N 1
ATOM 746 C CA . GLY A 1 96 ? 4.575 -4.496 -22.244 1.00 90.19 96 GLY A CA 1
ATOM 747 C C . GLY A 1 96 ? 5.013 -5.804 -22.904 1.00 90.19 96 GLY A C 1
ATOM 748 O O . GLY A 1 96 ? 5.805 -5.797 -23.848 1.00 90.19 96 GLY A O 1
ATOM 749 N N . LEU A 1 97 ? 4.455 -6.932 -22.454 1.00 91.12 97 LEU A N 1
ATOM 750 C CA . LEU A 1 97 ? 4.722 -8.246 -23.041 1.00 91.12 97 LEU A CA 1
ATOM 751 C C . LEU A 1 97 ? 4.079 -8.422 -24.427 1.00 91.12 97 LEU A C 1
ATOM 753 O O . LEU A 1 97 ? 4.651 -9.101 -25.294 1.00 91.12 97 LEU A O 1
ATOM 757 N N . ALA A 1 98 ? 2.896 -7.840 -24.635 1.00 92.56 98 ALA A N 1
ATOM 758 C CA . ALA A 1 98 ? 2.181 -7.883 -25.905 1.00 92.56 98 ALA A CA 1
ATOM 759 C C . ALA A 1 98 ? 2.831 -6.958 -26.945 1.00 92.56 98 ALA A C 1
ATOM 761 O O . ALA A 1 98 ? 3.188 -7.428 -28.029 1.00 92.56 98 ALA A O 1
ATOM 762 N N . ASP A 1 99 ? 3.042 -5.687 -26.592 1.00 87.12 99 ASP A N 1
ATOM 763 C CA . ASP A 1 99 ? 3.646 -4.672 -27.453 1.00 87.12 99 ASP A CA 1
ATOM 764 C C . ASP A 1 99 ? 4.615 -3.759 -26.668 1.00 87.12 99 ASP A C 1
ATOM 766 O O . ASP A 1 99 ? 4.187 -2.825 -25.980 1.00 87.12 99 ASP A O 1
ATOM 770 N N . PRO A 1 100 ? 5.942 -3.962 -26.806 1.00 78.94 100 PRO A N 1
ATOM 771 C CA . PRO A 1 100 ? 6.940 -3.139 -26.124 1.00 78.94 100 PRO A CA 1
ATOM 772 C C . PRO A 1 100 ? 7.037 -1.713 -26.690 1.00 78.94 100 PRO A C 1
ATOM 774 O O . PRO A 1 100 ? 7.763 -0.882 -26.149 1.00 78.94 100 PRO A O 1
ATOM 777 N N . THR A 1 101 ? 6.351 -1.408 -27.795 1.00 77.12 101 THR A N 1
ATOM 778 C CA . THR A 1 101 ? 6.401 -0.089 -28.437 1.00 77.12 101 THR A CA 1
ATOM 779 C C . THR A 1 101 ? 5.285 0.849 -27.989 1.00 77.12 101 THR A C 1
ATOM 781 O O . THR A 1 101 ? 5.414 2.059 -28.199 1.00 77.12 101 THR A O 1
ATOM 784 N N . LEU A 1 102 ? 4.242 0.319 -27.336 1.00 76.44 102 LEU A N 1
ATOM 785 C CA . LEU A 1 102 ? 3.104 1.095 -26.836 1.00 76.44 102 LEU A CA 1
ATOM 786 C C . LEU A 1 102 ? 3.515 2.034 -25.690 1.00 76.44 102 LEU A C 1
ATOM 788 O O . LEU A 1 102 ? 3.070 3.177 -25.626 1.00 76.44 102 LEU A O 1
ATOM 792 N N . ILE A 1 103 ? 4.400 1.558 -24.807 1.00 79.50 103 ILE A N 1
ATOM 793 C CA . ILE A 1 103 ? 4.972 2.314 -23.687 1.00 79.50 103 ILE A CA 1
ATOM 794 C C . ILE A 1 103 ? 6.496 2.220 -23.792 1.00 79.50 103 ILE A C 1
ATOM 796 O O . ILE A 1 103 ? 7.115 1.260 -23.337 1.00 79.50 103 ILE A O 1
ATOM 800 N N . LYS A 1 104 ? 7.117 3.219 -24.422 1.00 79.75 104 LYS A N 1
ATOM 801 C CA . LYS A 1 104 ? 8.572 3.246 -24.616 1.00 79.75 104 LYS A CA 1
ATOM 802 C C . LYS A 1 104 ? 9.237 3.763 -23.348 1.00 79.75 104 LYS A C 1
ATOM 804 O O . LYS A 1 104 ? 9.277 4.963 -23.165 1.00 79.75 104 LYS A O 1
ATOM 809 N N . LEU A 1 105 ? 9.822 2.912 -22.511 1.00 84.75 105 LEU A N 1
ATOM 810 C CA . LEU A 1 105 ? 10.626 3.352 -21.352 1.00 84.75 105 LEU A CA 1
ATOM 811 C C . LEU A 1 105 ? 12.105 3.605 -21.707 1.00 84.75 105 LEU A C 1
ATOM 813 O O . LEU A 1 105 ? 12.976 3.544 -20.844 1.00 84.75 105 LEU A O 1
ATOM 817 N N . CYS A 1 106 ? 12.390 3.855 -22.986 1.00 88.62 106 CYS A N 1
ATOM 818 C CA . CYS A 1 106 ? 13.736 4.113 -23.478 1.00 88.62 106 CYS A CA 1
ATOM 819 C C . CYS A 1 106 ? 14.015 5.616 -23.568 1.00 88.62 106 CYS A C 1
ATOM 821 O O . CYS A 1 106 ? 13.158 6.406 -23.983 1.00 88.62 106 CYS A O 1
ATOM 823 N N . PHE A 1 107 ? 15.244 5.979 -23.229 1.00 87.12 107 PHE A N 1
ATOM 824 C CA . PHE A 1 107 ? 15.782 7.327 -23.275 1.00 87.12 107 PHE A CA 1
ATOM 825 C C . PHE A 1 107 ? 16.796 7.396 -24.412 1.00 87.12 107 PHE A C 1
ATOM 827 O O . PHE A 1 107 ? 17.672 6.546 -24.523 1.00 87.12 107 PHE A O 1
ATOM 834 N N . ASN A 1 108 ? 16.643 8.386 -25.286 1.00 84.12 108 ASN A N 1
ATOM 835 C CA . ASN A 1 108 ? 17.567 8.605 -26.390 1.00 84.12 108 ASN A CA 1
ATOM 836 C C . ASN A 1 108 ? 18.382 9.852 -26.080 1.00 84.12 108 ASN A C 1
ATOM 838 O O . ASN A 1 108 ? 17.854 10.963 -26.191 1.00 84.12 108 ASN A O 1
ATOM 842 N N . ASP A 1 109 ? 19.644 9.663 -25.712 1.00 78.50 109 ASP A N 1
ATOM 843 C CA . ASP A 1 109 ? 20.596 10.760 -25.593 1.00 78.50 109 ASP A CA 1
ATOM 844 C C . ASP A 1 109 ? 21.410 10.880 -26.901 1.00 78.50 109 ASP A C 1
ATOM 846 O O . ASP A 1 109 ? 21.849 9.864 -27.455 1.00 78.50 109 ASP A O 1
ATOM 850 N N . PRO A 1 110 ? 21.609 12.099 -27.437 1.00 72.25 110 PRO A N 1
ATOM 851 C CA . PRO A 1 110 ? 22.430 12.324 -28.625 1.00 72.25 110 PRO A CA 1
ATOM 852 C C . PRO A 1 110 ? 23.894 11.865 -28.503 1.00 72.25 110 PRO A C 1
ATOM 854 O O . PRO A 1 110 ? 24.518 11.612 -29.532 1.00 72.25 110 PRO A O 1
ATOM 857 N N . GLN A 1 111 ? 24.460 11.803 -27.293 1.00 75.69 111 GLN A N 1
ATOM 858 C CA . GLN A 1 111 ? 25.883 11.524 -27.060 1.00 75.69 111 GLN A CA 1
ATOM 859 C C . GLN A 1 111 ? 26.172 10.053 -26.753 1.00 75.69 111 GLN A C 1
ATOM 861 O O . GLN A 1 111 ? 27.188 9.524 -27.203 1.00 75.69 111 GLN A O 1
ATOM 866 N N . THR A 1 112 ? 25.305 9.392 -25.987 1.00 77.69 112 THR A N 1
ATOM 867 C CA . THR A 1 112 ? 25.523 8.017 -25.496 1.00 77.69 112 THR A CA 1
ATOM 868 C C . THR A 1 112 ? 24.702 6.974 -26.262 1.00 77.69 112 THR A C 1
ATOM 870 O O . THR A 1 112 ? 25.046 5.790 -26.248 1.00 77.69 112 THR A O 1
ATOM 873 N N . GLY A 1 113 ? 23.680 7.407 -27.009 1.00 80.88 113 GLY A N 1
ATOM 874 C CA . GLY A 1 113 ? 22.789 6.545 -27.781 1.00 80.88 113 GLY A CA 1
ATOM 875 C C . GLY A 1 113 ? 21.523 6.133 -27.014 1.00 80.88 113 GLY A C 1
ATOM 876 O O . GLY A 1 113 ? 21.234 6.654 -25.939 1.00 80.88 113 GLY A O 1
ATOM 877 N N . PRO A 1 114 ? 20.701 5.231 -27.581 1.00 86.81 114 PRO A N 1
ATOM 878 C CA . PRO A 1 114 ? 19.467 4.780 -26.945 1.00 86.81 114 PRO A CA 1
ATOM 879 C C . PRO A 1 114 ? 19.752 3.851 -25.754 1.00 86.81 114 PRO A C 1
ATOM 881 O O . PRO A 1 114 ? 20.391 2.807 -25.906 1.00 86.81 114 PRO A O 1
ATOM 884 N N . ALA A 1 115 ? 19.213 4.192 -24.585 1.00 90.31 115 ALA A N 1
ATOM 885 C CA . ALA A 1 115 ? 19.243 3.379 -23.375 1.00 90.31 115 ALA A CA 1
ATOM 886 C C . ALA A 1 115 ? 17.825 2.931 -22.994 1.00 90.31 115 ALA A C 1
ATOM 888 O O . ALA A 1 115 ? 16.905 3.739 -22.874 1.00 90.31 115 ALA A O 1
ATOM 889 N N . CYS A 1 116 ? 17.645 1.631 -22.778 1.00 91.62 116 CYS A N 1
ATOM 890 C CA . CYS A 1 116 ? 16.394 1.024 -22.326 1.00 91.62 116 CYS A CA 1
ATOM 891 C C . CYS A 1 116 ? 16.614 0.318 -20.972 1.00 91.62 116 CYS A C 1
ATOM 893 O O . CYS A 1 116 ? 17.765 0.082 -20.576 1.00 91.62 116 CYS A O 1
ATOM 895 N N . PRO A 1 117 ? 15.539 -0.050 -20.243 1.00 92.94 117 PRO A N 1
ATOM 896 C CA . PRO A 1 117 ? 15.664 -0.790 -18.987 1.00 92.94 117 PRO A CA 1
ATOM 897 C C . PRO A 1 117 ? 16.495 -2.071 -19.130 1.00 92.94 117 PRO A C 1
ATOM 899 O O . PRO A 1 117 ? 17.277 -2.390 -18.235 1.00 92.94 117 PRO A O 1
ATOM 902 N N . ILE A 1 118 ? 16.387 -2.765 -20.269 1.00 91.31 118 ILE A N 1
ATOM 903 C CA . ILE A 1 118 ? 17.216 -3.924 -20.606 1.00 91.31 118 ILE A CA 1
ATOM 904 C C . ILE A 1 118 ? 17.998 -3.646 -21.898 1.00 91.31 118 ILE A C 1
ATOM 906 O O . ILE A 1 118 ? 17.534 -3.883 -23.013 1.00 91.31 118 ILE A O 1
ATOM 910 N N . GLY A 1 119 ? 19.240 -3.183 -21.748 1.00 88.88 119 GLY A N 1
ATOM 911 C CA . GLY A 1 119 ? 20.140 -2.923 -22.872 1.00 88.88 119 GLY A CA 1
ATOM 912 C C . GLY A 1 119 ? 19.778 -1.651 -23.642 1.00 88.88 119 GLY A C 1
ATOM 913 O O . GLY A 1 119 ? 19.408 -0.642 -23.051 1.00 88.88 119 GLY A O 1
ATOM 914 N N . SER A 1 120 ? 19.920 -1.684 -24.967 1.00 86.44 120 SER A N 1
ATOM 915 C CA . SER A 1 120 ? 19.822 -0.504 -25.846 1.00 86.44 120 SER A CA 1
ATOM 916 C C . SER A 1 120 ? 18.632 -0.521 -26.813 1.00 86.44 120 SER A C 1
ATOM 918 O O . SER A 1 120 ? 18.489 0.369 -27.649 1.00 86.44 120 SER A O 1
ATOM 920 N N . ARG A 1 121 ? 17.772 -1.543 -26.736 1.00 87.19 121 ARG A N 1
ATOM 921 C CA . ARG A 1 121 ? 16.591 -1.691 -27.598 1.00 87.19 121 ARG A CA 1
ATOM 922 C C . ARG A 1 121 ? 15.368 -2.070 -26.768 1.00 87.19 121 ARG A C 1
ATOM 924 O O . ARG A 1 121 ? 15.537 -2.800 -25.795 1.00 87.19 121 ARG A O 1
ATOM 931 N N . PRO A 1 122 ? 14.158 -1.645 -27.171 1.00 87.31 122 PRO A N 1
ATOM 932 C CA . PRO A 1 122 ? 12.947 -1.999 -26.451 1.00 87.31 122 PRO A CA 1
ATOM 933 C C . PRO A 1 122 ? 12.714 -3.509 -26.528 1.00 87.31 122 PRO A C 1
ATOM 935 O O . PRO A 1 122 ? 12.707 -4.101 -27.615 1.00 87.31 122 PRO A O 1
ATOM 938 N N . VAL A 1 123 ? 12.513 -4.135 -25.375 1.00 91.00 123 VAL A N 1
ATOM 939 C CA . VAL A 1 123 ? 12.183 -5.555 -25.250 1.00 91.00 123 VAL A CA 1
ATOM 940 C C . VAL A 1 123 ? 10.940 -5.743 -24.390 1.00 91.00 123 VAL A C 1
ATOM 942 O O . VAL A 1 123 ? 10.609 -4.940 -23.525 1.00 91.00 123 VAL A O 1
ATOM 945 N N . LYS A 1 124 ? 10.257 -6.870 -24.597 1.00 90.62 124 LYS A N 1
ATOM 946 C CA . LYS A 1 124 ? 8.993 -7.218 -23.925 1.00 90.62 124 LYS A CA 1
ATOM 947 C C . LYS A 1 124 ? 9.054 -7.185 -22.391 1.00 90.62 124 LYS A C 1
ATOM 949 O O . LYS A 1 124 ? 8.041 -6.995 -21.733 1.00 90.62 124 LYS A O 1
ATOM 954 N N . TRP A 1 125 ? 10.241 -7.382 -21.825 1.00 91.50 125 TRP A N 1
ATOM 955 C CA . TRP A 1 125 ? 10.460 -7.471 -20.382 1.00 91.50 125 TRP A CA 1
ATOM 956 C C . TRP A 1 125 ? 10.792 -6.130 -19.716 1.00 91.50 125 TRP A C 1
ATOM 958 O O . TRP A 1 125 ? 10.913 -6.094 -18.494 1.00 91.50 125 TRP A O 1
ATOM 968 N N . ASP A 1 126 ? 10.913 -5.038 -20.480 1.00 92.50 126 ASP A N 1
ATOM 969 C CA . ASP A 1 126 ? 11.325 -3.726 -19.965 1.00 92.50 126 ASP A CA 1
ATOM 970 C C . ASP A 1 126 ? 10.375 -3.183 -18.889 1.00 92.50 126 ASP A C 1
ATOM 972 O O . ASP A 1 126 ? 10.822 -2.714 -17.844 1.00 92.50 126 ASP A O 1
ATOM 976 N N . ILE A 1 127 ? 9.059 -3.288 -19.101 1.00 93.75 127 ILE A N 1
ATOM 977 C CA . ILE A 1 127 ? 8.071 -2.842 -18.105 1.00 93.75 127 ILE A CA 1
ATOM 978 C C . ILE A 1 127 ? 8.132 -3.737 -16.866 1.00 93.75 127 ILE A C 1
ATOM 980 O O . ILE A 1 127 ? 8.170 -3.245 -15.742 1.00 93.75 127 ILE A O 1
ATOM 984 N N . LEU A 1 128 ? 8.220 -5.053 -17.066 1.00 94.56 128 LEU A N 1
ATOM 985 C CA . LEU A 1 128 ? 8.175 -6.023 -15.976 1.00 94.56 128 LEU A CA 1
ATOM 986 C C . LEU A 1 128 ? 9.400 -5.915 -15.057 1.00 94.56 128 LEU A C 1
ATOM 988 O O . LEU A 1 128 ? 9.258 -6.025 -13.840 1.00 94.56 128 LEU A O 1
ATOM 992 N N . ILE A 1 129 ? 10.596 -5.654 -15.602 1.00 95.69 129 ILE A N 1
ATOM 993 C CA . ILE A 1 129 ? 11.795 -5.444 -14.776 1.00 95.69 129 ILE A CA 1
ATOM 994 C C . ILE A 1 129 ? 11.724 -4.129 -13.987 1.00 95.69 129 ILE A C 1
ATOM 996 O O . ILE A 1 129 ? 12.152 -4.086 -12.833 1.00 95.69 129 ILE A O 1
ATOM 1000 N N . VAL A 1 130 ? 11.138 -3.075 -14.567 1.00 96.69 130 VAL A N 1
ATOM 1001 C CA . VAL A 1 130 ? 10.907 -1.790 -13.886 1.00 96.69 130 VAL A CA 1
ATOM 1002 C C . VAL A 1 130 ? 9.906 -1.962 -12.745 1.00 96.69 130 VAL A C 1
ATOM 1004 O O . VAL A 1 130 ? 10.169 -1.512 -11.628 1.00 96.69 130 VAL A O 1
ATOM 1007 N N . GLU A 1 131 ? 8.799 -2.664 -12.990 1.00 96.38 131 GLU A N 1
ATOM 1008 C CA . GLU A 1 131 ? 7.808 -3.000 -11.965 1.00 96.38 131 GLU A CA 1
ATOM 1009 C C . GLU A 1 131 ? 8.423 -3.826 -10.833 1.00 96.38 131 GLU A C 1
ATOM 1011 O O . GLU A 1 131 ? 8.185 -3.530 -9.662 1.00 96.38 131 GLU A O 1
ATOM 1016 N N . LEU A 1 132 ? 9.266 -4.812 -11.160 1.00 96.56 132 LEU A N 1
ATOM 1017 C CA . LEU A 1 132 ? 9.989 -5.624 -10.177 1.00 96.56 132 LEU A CA 1
ATOM 1018 C C . LEU A 1 132 ? 10.932 -4.788 -9.313 1.00 96.56 132 LEU A C 1
ATOM 1020 O O . LEU A 1 132 ? 10.988 -5.002 -8.101 1.00 96.56 132 LEU A O 1
ATOM 1024 N N . MET A 1 133 ? 11.654 -3.832 -9.903 1.00 97.31 133 MET A N 1
ATOM 1025 C CA . MET A 1 133 ? 12.532 -2.929 -9.151 1.00 97.31 133 MET A CA 1
ATOM 1026 C C . MET A 1 133 ? 11.730 -2.003 -8.234 1.00 97.31 133 MET A C 1
ATOM 1028 O O . MET A 1 133 ? 12.068 -1.867 -7.055 1.00 97.31 133 MET A O 1
ATOM 1032 N N . GLY A 1 134 ? 10.629 -1.435 -8.734 1.00 96.44 134 GLY A N 1
ATOM 1033 C CA . GLY A 1 134 ? 9.712 -0.617 -7.940 1.00 96.44 134 GLY A CA 1
ATOM 1034 C C . GLY A 1 134 ? 9.088 -1.387 -6.777 1.00 96.44 134 GLY A C 1
ATOM 1035 O O . GLY A 1 134 ? 9.095 -0.922 -5.635 1.00 96.44 134 GLY A O 1
ATOM 1036 N N . LEU A 1 135 ? 8.609 -2.603 -7.049 1.00 95.81 135 LEU A N 1
ATOM 1037 C CA . LEU A 1 135 ? 8.042 -3.511 -6.055 1.00 95.81 135 LEU A CA 1
ATOM 1038 C C . LEU A 1 135 ? 9.084 -3.906 -5.010 1.00 95.81 135 LEU A C 1
ATOM 1040 O O . LEU A 1 135 ? 8.789 -3.853 -3.819 1.00 95.81 135 LEU A O 1
ATOM 1044 N N . SER A 1 136 ? 10.300 -4.263 -5.426 1.00 95.69 136 SER A N 1
ATOM 1045 C CA . SER A 1 136 ? 11.380 -4.669 -4.515 1.00 95.69 136 SER A CA 1
ATOM 1046 C C . SER A 1 136 ? 11.785 -3.531 -3.580 1.00 95.69 136 SER A C 1
ATOM 1048 O O . SER A 1 136 ? 11.928 -3.736 -2.371 1.00 95.69 136 SER A O 1
ATOM 1050 N N . ALA A 1 137 ? 11.902 -2.313 -4.112 1.00 94.81 137 ALA A N 1
ATOM 1051 C CA . ALA A 1 137 ? 12.170 -1.127 -3.312 1.00 94.81 137 ALA A CA 1
ATOM 1052 C C . ALA A 1 137 ? 11.032 -0.858 -2.314 1.00 94.81 137 ALA A C 1
ATOM 1054 O O . ALA A 1 137 ? 11.280 -0.692 -1.118 1.00 94.81 137 ALA A O 1
ATOM 1055 N N . ALA A 1 138 ? 9.775 -0.899 -2.763 1.00 93.44 138 ALA A N 1
ATOM 1056 C CA . ALA A 1 138 ? 8.619 -0.713 -1.890 1.00 93.44 138 ALA A CA 1
ATOM 1057 C C . ALA A 1 138 ? 8.501 -1.808 -0.816 1.00 93.44 138 ALA A C 1
ATOM 1059 O O . ALA A 1 138 ? 8.175 -1.504 0.337 1.00 93.44 138 ALA A O 1
ATOM 1060 N N . ALA A 1 139 ? 8.818 -3.060 -1.160 1.00 93.00 139 ALA A N 1
ATOM 1061 C CA . ALA A 1 139 ? 8.859 -4.190 -0.238 1.00 93.00 139 ALA A CA 1
ATOM 1062 C C . ALA A 1 139 ? 9.893 -3.963 0.866 1.00 93.00 139 ALA A C 1
ATOM 1064 O O . ALA A 1 139 ? 9.581 -4.154 2.042 1.00 93.00 139 ALA A O 1
ATOM 1065 N N . LEU A 1 140 ? 11.093 -3.497 0.510 1.00 92.56 140 LEU A N 1
ATOM 1066 C CA . LEU A 1 140 ? 12.153 -3.205 1.472 1.00 92.56 140 LEU A CA 1
ATOM 1067 C C . LEU A 1 140 ? 11.732 -2.101 2.452 1.00 92.56 140 LEU A C 1
ATOM 1069 O O . LEU A 1 140 ? 11.809 -2.292 3.668 1.00 92.56 140 LEU A O 1
ATOM 1073 N N . VAL A 1 141 ? 11.217 -0.975 1.945 1.00 89.44 141 VAL A N 1
ATOM 1074 C CA . VAL A 1 141 ? 10.749 0.126 2.808 1.00 89.44 141 VAL A CA 1
ATOM 1075 C C . VAL A 1 141 ? 9.535 -0.309 3.646 1.00 89.44 141 VAL A C 1
ATOM 1077 O O . VAL A 1 141 ? 9.388 0.094 4.801 1.00 89.44 141 VAL A O 1
ATOM 1080 N N . GLY A 1 142 ? 8.657 -1.154 3.099 1.00 86.50 142 GLY A N 1
ATOM 1081 C CA . GLY A 1 142 ? 7.539 -1.758 3.826 1.00 86.50 142 GLY A CA 1
ATOM 1082 C C . GLY A 1 142 ? 8.000 -2.656 4.977 1.00 86.50 142 GLY A C 1
ATOM 1083 O O . GLY A 1 142 ? 7.527 -2.496 6.103 1.00 86.50 142 GLY A O 1
ATOM 1084 N N . ALA A 1 143 ? 8.960 -3.545 4.719 1.00 87.62 143 ALA A N 1
ATOM 1085 C CA . ALA A 1 143 ? 9.504 -4.486 5.694 1.00 87.62 143 ALA A CA 1
ATOM 1086 C C . ALA A 1 143 ? 10.207 -3.780 6.862 1.00 87.62 143 ALA A C 1
ATOM 1088 O O . ALA A 1 143 ? 10.025 -4.175 8.014 1.00 87.62 143 ALA A O 1
ATOM 1089 N N . ILE A 1 144 ? 10.958 -2.707 6.588 1.00 86.56 144 ILE A N 1
ATOM 1090 C CA . ILE A 1 144 ? 11.575 -1.877 7.637 1.00 86.56 144 ILE A CA 1
ATOM 1091 C C . ILE A 1 144 ? 10.494 -1.270 8.538 1.00 86.56 144 ILE A C 1
ATOM 1093 O O . ILE A 1 144 ? 10.612 -1.330 9.760 1.00 86.56 144 ILE A O 1
ATOM 1097 N N . GLY A 1 145 ? 9.407 -0.758 7.951 1.00 80.06 145 GLY A N 1
ATOM 1098 C CA . GLY A 1 145 ? 8.279 -0.215 8.711 1.00 80.06 145 GLY A CA 1
ATOM 1099 C C . GLY A 1 145 ? 7.583 -1.250 9.602 1.00 80.06 145 GLY A C 1
ATOM 1100 O O . GLY A 1 145 ? 7.126 -0.904 10.688 1.00 80.06 145 GLY A O 1
ATOM 1101 N N . LEU A 1 146 ? 7.537 -2.519 9.183 1.00 80.94 146 LEU A N 1
ATOM 1102 C CA . LEU A 1 146 ? 6.920 -3.600 9.962 1.00 80.94 146 LEU A CA 1
ATOM 1103 C C . LEU A 1 146 ? 7.743 -3.996 11.189 1.00 80.94 146 LEU A C 1
ATOM 1105 O O . LEU A 1 146 ? 7.165 -4.303 12.229 1.00 80.94 146 LEU A O 1
ATOM 1109 N N . ARG A 1 147 ? 9.078 -3.958 11.097 1.00 79.19 147 ARG A N 1
ATOM 1110 C CA . ARG A 1 147 ? 9.976 -4.301 12.218 1.00 79.19 147 ARG A CA 1
ATOM 1111 C C . ARG A 1 147 ? 9.859 -3.349 13.410 1.00 79.19 147 ARG A C 1
ATOM 1113 O O . ARG A 1 147 ? 10.301 -3.691 14.499 1.00 79.19 147 ARG A O 1
ATOM 1120 N N . LEU A 1 148 ? 9.272 -2.171 13.210 1.00 73.31 148 LEU A N 1
ATOM 1121 C CA . LEU A 1 148 ? 9.092 -1.157 14.248 1.00 73.31 148 LEU A CA 1
ATOM 1122 C C . LEU A 1 148 ? 7.809 -1.360 15.074 1.00 73.31 148 LEU A C 1
ATOM 1124 O O . LEU A 1 148 ? 7.559 -0.596 16.003 1.00 73.31 148 LEU A O 1
ATOM 1128 N N . ILE A 1 149 ? 6.995 -2.373 14.759 1.00 73.19 149 ILE A N 1
ATOM 1129 C CA . ILE A 1 149 ? 5.709 -2.620 15.418 1.00 73.19 149 ILE A CA 1
ATOM 1130 C C . ILE A 1 149 ? 5.869 -3.743 16.449 1.00 73.19 149 ILE A C 1
ATOM 1132 O O . ILE A 1 149 ? 5.937 -4.918 16.094 1.00 73.19 149 ILE A O 1
ATOM 1136 N N . TYR A 1 150 ? 5.887 -3.389 17.734 1.00 58.88 150 TYR A N 1
ATOM 1137 C CA . TYR A 1 150 ? 5.817 -4.352 18.836 1.00 58.88 150 TYR A CA 1
ATOM 1138 C C . TYR A 1 150 ? 4.357 -4.627 19.220 1.00 58.88 150 TYR A C 1
ATOM 1140 O O . TYR A 1 150 ? 3.604 -3.690 19.460 1.00 58.88 150 TYR A O 1
ATOM 1148 N N . GLY A 1 151 ? 3.978 -5.911 19.293 1.00 64.06 151 GLY A N 1
ATOM 1149 C CA . GLY A 1 151 ? 2.754 -6.404 19.942 1.00 64.06 151 GLY A CA 1
ATOM 1150 C C . GLY A 1 151 ? 1.436 -5.792 19.449 1.00 64.06 151 GLY A C 1
ATOM 1151 O O . GLY A 1 151 ? 0.936 -4.832 20.023 1.00 64.06 151 GLY A O 1
ATOM 1152 N N . THR A 1 152 ? 0.805 -6.389 18.434 1.00 57.94 152 THR A N 1
ATOM 1153 C CA . THR A 1 152 ? -0.561 -6.012 18.026 1.00 57.94 152 THR A CA 1
ATOM 1154 C C . THR A 1 152 ? -1.569 -6.944 18.701 1.00 57.94 152 THR A C 1
ATOM 1156 O O . THR A 1 152 ? -1.786 -8.064 18.245 1.00 57.94 152 THR A O 1
ATOM 1159 N N . SER A 1 153 ? -2.210 -6.472 19.772 1.00 58.09 153 SER A N 1
ATOM 1160 C CA . SER A 1 153 ? -3.312 -7.168 20.465 1.00 58.09 153 SER A CA 1
ATOM 1161 C C . SER A 1 153 ? -4.626 -7.154 19.674 1.00 58.09 153 SER A C 1
ATOM 1163 O O . SER A 1 153 ? -5.636 -7.700 20.113 1.00 58.09 153 SER A O 1
ATOM 1165 N N . THR A 1 154 ? -4.647 -6.502 18.510 1.00 58.31 154 THR A N 1
ATOM 1166 C CA . THR A 1 154 ? -5.821 -6.439 17.645 1.00 58.31 154 THR A CA 1
ATOM 1167 C C . THR A 1 154 ? -5.866 -7.660 16.720 1.00 58.31 154 THR A C 1
ATOM 1169 O O . THR A 1 154 ? -4.897 -7.897 15.999 1.00 58.31 154 THR A O 1
ATOM 1172 N N . PRO A 1 155 ? -6.995 -8.389 16.630 1.00 55.91 155 PRO A N 1
ATOM 1173 C CA . PRO A 1 155 ? -7.135 -9.570 15.766 1.00 55.91 155 PRO A CA 1
ATOM 1174 C C . PRO A 1 155 ? -7.097 -9.252 14.258 1.00 55.91 155 PRO A C 1
ATOM 1176 O O . PRO A 1 155 ? -7.169 -10.147 13.420 1.00 55.91 155 PRO A O 1
ATOM 1179 N N . PHE A 1 156 ? -6.984 -7.975 13.890 1.00 59.19 156 PHE A N 1
ATOM 1180 C CA . PHE A 1 156 ? -6.932 -7.499 12.517 1.00 59.19 156 PHE A CA 1
ATOM 1181 C C . PHE A 1 156 ? -5.577 -6.832 12.289 1.00 59.19 156 PHE A C 1
ATOM 1183 O O . PHE A 1 156 ? -5.389 -5.672 12.645 1.00 59.19 156 PHE A O 1
ATOM 1190 N N . THR A 1 157 ? -4.627 -7.556 11.697 1.00 70.50 157 THR A N 1
ATOM 1191 C CA . THR A 1 157 ? -3.275 -7.075 11.374 1.00 70.50 157 THR A CA 1
ATOM 1192 C C . THR A 1 157 ? -3.297 -6.036 10.244 1.00 70.50 157 THR A C 1
ATOM 1194 O O . THR A 1 157 ? -2.795 -6.270 9.142 1.00 70.50 157 THR A O 1
ATOM 1197 N N . LEU A 1 158 ? -3.890 -4.869 10.505 1.00 78.56 158 LEU A N 1
ATOM 1198 C CA . LEU A 1 158 ? -3.909 -3.718 9.601 1.00 78.56 158 LEU A CA 1
ATOM 1199 C C . LEU A 1 158 ? -2.519 -3.366 9.043 1.00 78.56 158 LEU A C 1
ATOM 1201 O O . LEU A 1 158 ? -2.441 -3.103 7.843 1.00 78.56 158 LEU A O 1
ATOM 1205 N N . PRO A 1 159 ? -1.417 -3.422 9.827 1.00 80.94 159 PRO A N 1
ATOM 1206 C CA . PRO A 1 159 ? -0.093 -3.103 9.299 1.00 80.94 159 PRO A CA 1
ATOM 1207 C C . PRO A 1 159 ? 0.357 -4.028 8.169 1.00 80.94 159 PRO A C 1
ATOM 1209 O O . PRO A 1 159 ? 1.011 -3.581 7.233 1.00 80.94 159 PRO A O 1
ATOM 1212 N N . ILE A 1 160 ? -0.026 -5.306 8.226 1.00 82.25 160 ILE A N 1
ATOM 1213 C CA . ILE A 1 160 ? 0.313 -6.291 7.195 1.00 82.25 160 ILE A CA 1
ATOM 1214 C C . ILE A 1 160 ? -0.458 -5.986 5.909 1.00 82.25 160 ILE A C 1
ATOM 1216 O O . ILE A 1 160 ? 0.121 -5.958 4.829 1.00 82.25 160 ILE A O 1
ATOM 1220 N N . VAL A 1 161 ? -1.755 -5.692 6.020 1.00 84.75 161 VAL A N 1
ATOM 1221 C CA . VAL A 1 161 ? -2.594 -5.346 4.861 1.00 84.75 161 VAL A CA 1
ATOM 1222 C C . VAL A 1 161 ? -2.105 -4.051 4.198 1.00 84.75 161 VAL A C 1
ATOM 1224 O O . VAL A 1 161 ? -2.017 -3.971 2.975 1.00 84.75 161 VAL A O 1
ATOM 1227 N N . LEU A 1 162 ? -1.686 -3.067 4.997 1.00 84.00 162 LEU A N 1
ATOM 1228 C CA . LEU A 1 162 ? -1.041 -1.845 4.509 1.00 84.00 162 LEU A CA 1
ATOM 1229 C C . LEU A 1 162 ? 0.329 -2.104 3.867 1.00 84.00 162 LEU A C 1
ATOM 1231 O O . LEU A 1 162 ? 0.698 -1.404 2.928 1.00 84.00 162 LEU A O 1
ATOM 1235 N N . ALA A 1 163 ? 1.091 -3.093 4.342 1.00 85.56 163 ALA A N 1
ATOM 1236 C CA . ALA A 1 163 ? 2.348 -3.487 3.707 1.00 85.56 163 ALA A CA 1
ATOM 1237 C C . ALA A 1 163 ? 2.111 -4.074 2.314 1.00 85.56 163 ALA A C 1
ATOM 1239 O O . ALA A 1 163 ? 2.820 -3.717 1.376 1.00 85.56 163 ALA A O 1
ATOM 1240 N N . PHE A 1 164 ? 1.085 -4.915 2.166 1.00 88.19 164 PHE A N 1
ATOM 1241 C CA . PHE A 1 164 ? 0.719 -5.486 0.872 1.00 88.19 164 PHE A CA 1
ATOM 1242 C C . PHE A 1 164 ? 0.249 -4.432 -0.128 1.00 88.19 164 PHE A C 1
ATOM 1244 O O . PHE A 1 164 ? 0.633 -4.519 -1.288 1.00 88.19 164 PHE A O 1
ATOM 1251 N N . LEU A 1 165 ? -0.485 -3.401 0.310 1.00 89.88 165 LEU A N 1
ATOM 1252 C CA . LEU A 1 165 ? -0.877 -2.273 -0.547 1.00 89.88 165 LEU A CA 1
ATOM 1253 C C . LEU A 1 165 ? 0.333 -1.570 -1.190 1.00 89.88 165 LEU A C 1
ATOM 1255 O O . LEU A 1 165 ? 0.244 -1.101 -2.325 1.00 89.88 165 LEU A O 1
ATOM 1259 N N . LYS A 1 166 ? 1.469 -1.507 -0.482 1.00 90.56 166 LYS A N 1
ATOM 1260 C CA . LYS A 1 166 ? 2.680 -0.822 -0.960 1.00 90.56 166 LYS A CA 1
ATOM 1261 C C . LYS A 1 166 ? 3.356 -1.536 -2.123 1.00 90.56 166 LYS A C 1
ATOM 1263 O O . LYS A 1 166 ? 4.060 -0.883 -2.875 1.00 90.56 166 LYS A O 1
ATOM 1268 N N . LEU A 1 167 ? 3.167 -2.843 -2.284 1.00 93.19 167 LEU A N 1
ATOM 1269 C CA . LEU A 1 167 ? 3.826 -3.608 -3.346 1.00 93.19 167 LEU A CA 1
ATOM 1270 C C . LEU A 1 167 ? 3.336 -3.225 -4.754 1.00 93.19 167 LEU A C 1
ATOM 1272 O O . LEU A 1 167 ? 4.171 -2.825 -5.567 1.00 93.19 167 LEU A O 1
ATOM 1276 N N . PRO A 1 168 ? 2.024 -3.294 -5.069 1.00 93.94 168 PRO A N 1
ATOM 1277 C CA . PRO A 1 168 ? 1.532 -2.912 -6.386 1.00 93.94 168 PRO A CA 1
ATOM 1278 C C . PRO A 1 168 ? 1.585 -1.403 -6.593 1.00 93.94 168 PRO A C 1
ATOM 1280 O O . PRO A 1 168 ? 1.862 -0.964 -7.705 1.00 93.94 168 PRO A O 1
ATOM 1283 N N . ALA A 1 169 ? 1.398 -0.608 -5.529 1.00 93.25 169 ALA A N 1
ATOM 1284 C CA . ALA A 1 169 ? 1.726 0.807 -5.592 1.00 93.25 169 ALA A CA 1
ATOM 1285 C C . ALA A 1 169 ? 3.174 0.937 -6.082 1.00 93.25 169 ALA A C 1
ATOM 1287 O O . ALA A 1 169 ? 3.393 1.604 -7.092 1.00 93.25 169 ALA A O 1
ATOM 1288 N N . GLY A 1 170 ? 4.114 0.212 -5.440 1.00 94.44 170 GLY A N 1
ATOM 1289 C CA . GLY A 1 170 ? 5.563 0.070 -5.689 1.00 94.44 170 GLY A CA 1
ATOM 1290 C C . GLY A 1 170 ? 5.925 0.045 -7.163 1.00 94.44 170 GLY A C 1
ATOM 1291 O O . GLY A 1 170 ? 6.600 0.931 -7.690 1.00 94.44 170 GLY A O 1
ATOM 1292 N N . ALA A 1 171 ? 5.391 -0.977 -7.814 1.00 96.12 171 ALA A N 1
ATOM 1293 C CA . ALA A 1 171 ? 5.526 -1.214 -9.238 1.00 96.12 171 ALA A CA 1
ATOM 1294 C C . ALA A 1 171 ? 4.990 -0.045 -10.083 1.00 96.12 171 ALA A C 1
ATOM 1296 O O . ALA A 1 171 ? 5.696 0.464 -10.953 1.00 96.12 171 ALA A O 1
ATOM 1297 N N . ILE A 1 172 ? 3.771 0.424 -9.792 1.00 95.12 172 ILE A N 1
ATOM 1298 C CA . ILE A 1 172 ? 3.111 1.468 -10.586 1.00 95.12 172 ILE A CA 1
ATOM 1299 C C . ILE A 1 172 ? 3.881 2.790 -10.535 1.00 95.12 172 ILE A C 1
ATOM 1301 O O . ILE A 1 172 ? 4.080 3.405 -11.583 1.00 95.12 172 ILE A O 1
ATOM 1305 N N . SER A 1 173 ? 4.343 3.252 -9.363 1.00 94.75 173 SER A N 1
ATOM 1306 C CA . SER A 1 173 ? 5.067 4.535 -9.335 1.00 94.75 173 SER A CA 1
ATOM 1307 C C . SER A 1 173 ? 6.416 4.462 -10.039 1.00 94.75 173 SER A C 1
ATOM 1309 O O . SER A 1 173 ? 6.863 5.490 -10.534 1.00 94.75 173 SER A O 1
ATOM 1311 N N . ALA A 1 174 ? 7.065 3.295 -10.092 1.00 95.94 174 ALA A N 1
ATOM 1312 C CA . ALA A 1 174 ? 8.312 3.142 -10.829 1.00 95.94 174 ALA A CA 1
ATOM 1313 C C . ALA A 1 174 ? 8.088 3.403 -12.323 1.00 95.94 174 ALA A C 1
ATOM 1315 O O . ALA A 1 174 ? 8.809 4.199 -12.926 1.00 95.94 174 ALA A O 1
ATOM 1316 N N . VAL A 1 175 ? 7.031 2.812 -12.889 1.00 94.69 175 VAL A N 1
ATOM 1317 C CA . VAL A 1 175 ? 6.632 3.042 -14.283 1.00 94.69 175 VAL A CA 1
ATOM 1318 C C . VAL A 1 175 ? 6.222 4.501 -14.498 1.00 94.69 175 VAL A C 1
ATOM 1320 O O . VAL A 1 175 ? 6.759 5.161 -15.384 1.00 94.69 175 VAL A O 1
ATOM 1323 N N . ILE A 1 176 ? 5.326 5.041 -13.663 1.00 93.88 176 ILE A N 1
ATOM 1324 C CA . ILE A 1 176 ? 4.865 6.436 -13.780 1.00 93.88 176 ILE A CA 1
ATOM 1325 C C . ILE A 1 176 ? 6.032 7.419 -13.638 1.00 93.88 176 ILE A C 1
ATOM 1327 O O . ILE A 1 176 ? 6.124 8.374 -14.401 1.00 93.88 176 ILE A O 1
ATOM 1331 N N . GLY A 1 177 ? 6.938 7.195 -12.690 1.00 92.62 177 GLY A N 1
ATOM 1332 C CA . GLY A 1 177 ? 8.088 8.058 -12.444 1.00 92.62 177 GLY A CA 1
ATOM 1333 C C . GLY A 1 177 ? 9.032 8.125 -13.640 1.00 92.62 177 GLY A C 1
ATOM 1334 O O . GLY A 1 177 ? 9.418 9.217 -14.056 1.00 92.62 177 GLY A O 1
ATOM 1335 N N . LEU A 1 178 ? 9.335 6.982 -14.263 1.00 92.88 178 LEU A N 1
ATOM 1336 C CA . LEU A 1 178 ? 10.121 6.962 -15.499 1.00 92.88 178 LEU A CA 1
ATOM 1337 C C . LEU A 1 178 ? 9.387 7.635 -16.667 1.00 92.88 178 LEU A C 1
ATOM 1339 O O . LEU A 1 178 ? 10.022 8.368 -17.424 1.00 92.88 178 LEU A O 1
ATOM 1343 N N . LEU A 1 179 ? 8.064 7.471 -16.779 1.00 91.75 179 LEU A N 1
ATOM 1344 C CA . LEU A 1 179 ? 7.262 8.195 -17.774 1.00 91.75 179 LEU A CA 1
ATOM 1345 C C . LEU A 1 179 ? 7.279 9.713 -17.544 1.00 91.75 179 LEU A C 1
ATOM 1347 O O . LEU A 1 179 ? 7.330 10.474 -18.508 1.00 91.75 179 LEU A O 1
ATOM 1351 N N . LEU A 1 180 ? 7.289 10.174 -16.291 1.00 91.25 180 LEU A N 1
ATOM 1352 C CA . LEU A 1 180 ? 7.410 11.600 -15.966 1.00 91.25 180 LEU A CA 1
ATOM 1353 C C . LEU A 1 180 ? 8.778 12.162 -16.359 1.00 91.25 180 LEU A C 1
ATOM 1355 O O . LEU A 1 180 ? 8.849 13.264 -16.913 1.00 91.25 180 LEU A O 1
ATOM 1359 N N . ILE A 1 181 ? 9.855 11.409 -16.114 1.00 90.00 181 ILE A N 1
ATOM 1360 C CA . ILE A 1 181 ? 11.192 11.799 -16.574 1.00 90.00 181 ILE A CA 1
ATOM 1361 C C . ILE A 1 181 ? 11.228 11.849 -18.105 1.00 90.00 181 ILE A C 1
ATOM 1363 O O . ILE A 1 181 ? 11.709 12.829 -18.677 1.00 90.00 181 ILE A O 1
ATOM 1367 N N . GLN A 1 182 ? 10.676 10.838 -18.778 1.00 86.25 182 GLN A N 1
ATOM 1368 C CA . GLN A 1 182 ? 10.629 10.797 -20.239 1.00 86.25 182 GLN A CA 1
ATOM 1369 C C . GLN A 1 182 ? 9.801 11.949 -20.822 1.00 86.25 182 GLN A C 1
ATOM 1371 O O . GLN A 1 182 ? 10.198 12.559 -21.814 1.00 86.25 182 GLN A O 1
ATOM 1376 N N . GLY A 1 183 ? 8.690 12.296 -20.170 1.00 85.31 183 GLY A N 1
ATOM 1377 C CA . GLY A 1 183 ? 7.860 13.452 -20.501 1.00 85.31 183 GLY A CA 1
ATOM 1378 C C . GLY A 1 183 ? 8.527 14.801 -20.219 1.00 85.31 183 GLY A C 1
ATOM 1379 O O . GLY A 1 183 ? 7.909 15.834 -20.459 1.00 85.31 183 GLY A O 1
ATOM 1380 N N . ARG A 1 184 ? 9.773 14.812 -19.718 1.00 84.69 184 ARG A N 1
ATOM 1381 C CA . ARG A 1 184 ? 10.544 16.013 -19.355 1.00 84.69 184 ARG A CA 1
ATOM 1382 C C . ARG A 1 184 ? 9.832 16.908 -18.338 1.00 84.69 184 ARG A C 1
ATOM 1384 O O . ARG A 1 184 ? 10.123 18.098 -18.254 1.00 84.69 184 ARG A O 1
ATOM 1391 N N . PHE A 1 185 ? 8.938 16.337 -17.528 1.00 83.69 185 PHE A N 1
ATOM 1392 C CA . PHE A 1 185 ? 8.280 17.058 -16.435 1.00 83.69 185 PHE A CA 1
ATOM 1393 C C . PHE A 1 185 ? 9.266 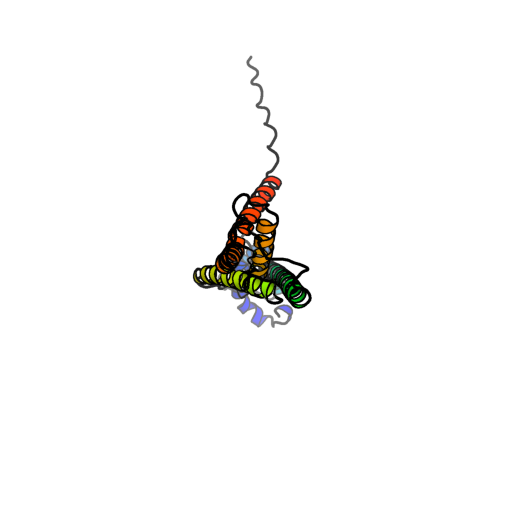17.447 -15.330 1.00 83.69 185 PHE A C 1
ATOM 1395 O O . PHE A 1 185 ? 9.006 18.381 -14.575 1.00 83.69 185 PHE A O 1
ATOM 1402 N N . ILE A 1 186 ? 10.397 16.741 -15.240 1.00 80.06 186 ILE A N 1
ATOM 1403 C CA . ILE A 1 186 ? 11.453 17.011 -14.271 1.00 80.06 186 ILE A CA 1
ATOM 1404 C C . ILE A 1 186 ? 12.687 17.541 -15.018 1.00 80.06 186 ILE A C 1
ATOM 1406 O O . ILE A 1 186 ? 13.387 16.759 -15.671 1.00 80.06 186 ILE A O 1
ATOM 1410 N N . PRO A 1 187 ? 12.963 18.857 -14.968 1.00 75.81 187 PRO A N 1
ATOM 1411 C CA . PRO A 1 187 ? 14.091 19.442 -15.682 1.00 75.81 187 PRO A CA 1
ATOM 1412 C C . PRO A 1 187 ? 15.421 18.894 -15.145 1.00 75.81 187 PRO A C 1
ATOM 1414 O O . PRO A 1 187 ? 15.623 18.798 -13.938 1.00 75.81 187 PRO A O 1
ATOM 1417 N N . GLY A 1 188 ? 16.333 18.534 -16.053 1.00 76.88 188 GLY A N 1
ATOM 1418 C CA . GLY A 1 188 ? 17.689 18.078 -15.716 1.00 76.88 188 GLY A CA 1
ATOM 1419 C C . GLY A 1 188 ? 17.833 16.598 -15.335 1.00 76.88 188 GLY A C 1
ATOM 1420 O O . GLY A 1 188 ? 18.957 16.147 -15.154 1.00 76.88 188 GLY A O 1
ATOM 1421 N N . LEU A 1 189 ? 16.740 15.827 -15.255 1.00 77.94 189 LEU A N 1
ATOM 1422 C CA . LEU A 1 189 ? 16.777 14.386 -14.949 1.00 77.94 189 LEU A CA 1
ATOM 1423 C C . LEU A 1 189 ? 16.599 13.478 -16.173 1.00 77.94 189 LEU A C 1
ATOM 1425 O O . LEU A 1 189 ? 16.558 12.268 -16.012 1.00 77.94 189 LEU A O 1
ATOM 1429 N N . SER A 1 190 ? 16.497 14.025 -17.386 1.00 74.94 190 SER A N 1
ATOM 1430 C CA . SER A 1 190 ? 16.215 13.254 -18.609 1.00 74.94 190 SER A CA 1
ATOM 1431 C C . SER A 1 190 ? 17.406 12.485 -19.192 1.00 74.94 190 SER A C 1
ATOM 1433 O O . SER A 1 190 ? 17.205 11.687 -20.103 1.00 74.94 190 SER A O 1
ATOM 1435 N N . ASN A 1 191 ? 18.621 12.715 -18.688 1.00 79.25 191 ASN A N 1
ATOM 1436 C CA . ASN A 1 191 ? 19.850 12.104 -19.205 1.00 79.25 191 ASN A CA 1
ATOM 1437 C C . ASN A 1 191 ? 20.111 10.774 -18.490 1.00 79.25 191 ASN A C 1
ATOM 1439 O O . ASN A 1 191 ? 21.028 10.649 -17.678 1.00 79.25 191 ASN A O 1
ATOM 1443 N N . LEU A 1 192 ? 19.225 9.802 -18.716 1.00 82.31 192 LEU A N 1
ATOM 1444 C CA . LEU A 1 192 ? 19.453 8.429 -18.280 1.00 82.31 192 LEU A CA 1
ATOM 1445 C C . LEU A 1 192 ? 20.146 7.670 -19.405 1.00 82.31 192 LEU A C 1
ATOM 1447 O O . LEU A 1 192 ? 19.498 7.174 -20.322 1.00 82.31 192 LEU A O 1
ATOM 1451 N N . ASP A 1 193 ? 21.464 7.567 -19.289 1.00 85.38 193 ASP A N 1
ATOM 1452 C CA . ASP A 1 193 ? 22.338 7.046 -20.344 1.00 85.38 193 ASP A CA 1
ATOM 1453 C C . ASP A 1 193 ? 22.568 5.533 -20.247 1.00 85.38 193 ASP A C 1
ATOM 1455 O O . ASP A 1 193 ? 23.136 4.914 -21.145 1.00 85.38 193 ASP A O 1
ATOM 1459 N N . THR A 1 194 ? 22.173 4.905 -19.133 1.00 90.25 194 THR A N 1
ATOM 1460 C CA . THR A 1 194 ? 22.440 3.480 -18.890 1.00 90.25 194 THR A CA 1
ATOM 1461 C C . THR A 1 194 ? 21.251 2.760 -18.265 1.00 90.25 194 THR A C 1
ATOM 1463 O O . THR A 1 194 ? 20.523 3.315 -17.440 1.00 90.25 194 THR A O 1
ATOM 1466 N N . SER A 1 195 ? 21.110 1.468 -18.575 1.00 91.38 195 SER A N 1
ATOM 1467 C CA . SER A 1 195 ? 20.092 0.595 -17.972 1.00 91.38 195 SER A CA 1
ATOM 1468 C C . SER A 1 195 ? 20.144 0.603 -16.439 1.00 91.38 195 SER A C 1
ATOM 1470 O O . SER A 1 195 ? 19.108 0.619 -15.781 1.00 91.38 195 SER A O 1
ATOM 1472 N N . ALA A 1 196 ? 21.345 0.662 -15.852 1.00 91.88 196 ALA A N 1
ATOM 1473 C CA . ALA A 1 196 ? 21.521 0.716 -14.402 1.00 91.88 196 ALA A CA 1
ATOM 1474 C C . ALA A 1 196 ? 20.944 2.002 -13.784 1.00 91.88 196 ALA A C 1
ATOM 1476 O O . ALA A 1 196 ? 20.304 1.935 -12.736 1.00 91.88 196 ALA A O 1
ATOM 1477 N N . GLN A 1 197 ? 21.119 3.159 -14.434 1.00 92.62 197 GLN A N 1
ATOM 1478 C CA . GLN A 1 197 ? 20.509 4.413 -13.981 1.00 92.62 197 GLN A CA 1
ATOM 1479 C C . GLN A 1 197 ? 18.982 4.352 -14.074 1.00 92.62 197 GLN A C 1
ATOM 1481 O O . GLN A 1 197 ? 18.305 4.763 -13.133 1.00 92.62 197 GLN A O 1
ATOM 1486 N N . ILE A 1 198 ? 18.439 3.797 -15.163 1.00 94.12 198 ILE A N 1
ATOM 1487 C CA . ILE A 1 198 ? 16.987 3.641 -15.359 1.00 94.12 198 ILE A CA 1
ATOM 1488 C C . ILE A 1 198 ? 16.383 2.780 -14.247 1.00 94.12 198 ILE A C 1
ATOM 1490 O O . ILE A 1 198 ? 15.432 3.196 -13.584 1.00 94.12 198 ILE A O 1
ATOM 1494 N N . LEU A 1 199 ? 16.967 1.609 -13.985 1.00 95.75 199 LEU A N 1
ATOM 1495 C CA . LEU A 1 199 ? 16.501 0.712 -12.925 1.00 95.75 199 LEU A CA 1
ATOM 1496 C C . LEU A 1 199 ? 16.735 1.292 -11.521 1.00 95.75 199 LEU A C 1
ATOM 1498 O O . LEU A 1 199 ? 15.912 1.092 -10.627 1.00 95.75 199 LEU A O 1
ATOM 1502 N N . GLY A 1 200 ? 17.812 2.058 -11.327 1.00 95.38 200 GLY A N 1
ATOM 1503 C CA . GLY A 1 200 ? 18.063 2.798 -10.092 1.00 95.38 200 GLY A CA 1
ATOM 1504 C C . GLY A 1 200 ? 16.966 3.824 -9.808 1.00 95.38 200 GLY A C 1
ATOM 1505 O O . GLY A 1 200 ? 16.405 3.840 -8.712 1.00 95.38 200 GLY A O 1
ATOM 1506 N N . TRP A 1 201 ? 16.586 4.623 -10.807 1.00 94.75 201 TRP A N 1
ATOM 1507 C CA . TRP A 1 201 ? 15.476 5.571 -10.687 1.00 94.75 201 TRP A CA 1
ATOM 1508 C C . TRP A 1 201 ? 14.125 4.875 -10.507 1.00 94.75 201 TRP A C 1
ATOM 1510 O O . TRP A 1 201 ? 13.323 5.336 -9.695 1.00 94.75 201 TRP A O 1
ATOM 1520 N N . ALA A 1 202 ? 13.889 3.737 -11.168 1.00 96.00 202 ALA A N 1
ATOM 1521 C CA . ALA A 1 202 ? 12.705 2.909 -10.928 1.00 96.00 202 ALA A CA 1
ATOM 1522 C C . ALA A 1 202 ? 12.587 2.502 -9.447 1.00 96.00 202 ALA A C 1
ATOM 1524 O O . ALA A 1 202 ? 11.528 2.665 -8.836 1.00 96.00 202 ALA A O 1
ATOM 1525 N N . ALA A 1 203 ? 13.687 2.043 -8.842 1.00 96.06 203 ALA A N 1
ATOM 1526 C CA . ALA A 1 203 ? 13.731 1.709 -7.420 1.00 96.06 203 ALA A CA 1
ATOM 1527 C C . ALA A 1 203 ? 13.494 2.942 -6.527 1.00 96.06 203 ALA A C 1
ATOM 1529 O O . ALA A 1 203 ? 12.720 2.866 -5.568 1.00 96.06 203 ALA A O 1
ATOM 1530 N N . VAL A 1 204 ? 14.099 4.092 -6.854 1.00 94.81 204 VAL A N 1
ATOM 1531 C CA . VAL A 1 204 ? 13.882 5.356 -6.124 1.00 94.81 204 VAL A CA 1
ATOM 1532 C C . VAL A 1 204 ? 12.409 5.753 -6.147 1.00 94.81 204 VAL A C 1
ATOM 1534 O O . VAL A 1 204 ? 11.840 6.024 -5.089 1.00 94.81 204 VAL A O 1
ATOM 1537 N N . PHE A 1 205 ? 11.761 5.740 -7.313 1.00 93.81 205 PHE A N 1
ATOM 1538 C CA . PHE A 1 2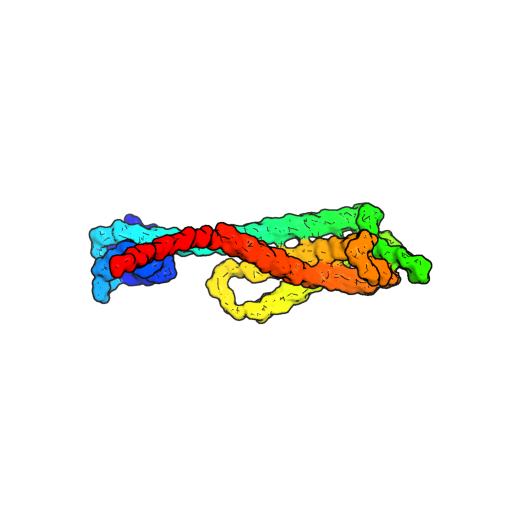05 ? 10.339 6.065 -7.414 1.00 93.81 205 PHE A CA 1
ATOM 1539 C C . PHE A 1 205 ? 9.463 5.068 -6.659 1.00 93.81 205 PHE A C 1
ATOM 1541 O O . PHE A 1 205 ? 8.543 5.503 -5.958 1.00 93.81 205 PHE A O 1
ATOM 1548 N N . GLY A 1 206 ? 9.763 3.767 -6.740 1.00 94.00 206 GLY A N 1
ATOM 1549 C CA . GLY A 1 206 ? 9.064 2.730 -5.975 1.00 94.00 206 GLY A CA 1
ATOM 1550 C C . GLY A 1 206 ? 9.139 2.964 -4.464 1.00 94.00 206 GLY A C 1
ATOM 1551 O O . GLY A 1 206 ? 8.130 2.883 -3.762 1.00 94.00 206 GLY A O 1
ATOM 1552 N N . ALA A 1 207 ? 10.309 3.357 -3.954 1.00 92.06 207 ALA A N 1
ATOM 1553 C CA . ALA A 1 207 ? 10.483 3.734 -2.550 1.00 92.06 207 ALA A CA 1
ATOM 1554 C C . ALA A 1 207 ? 9.792 5.067 -2.191 1.00 92.06 207 ALA A C 1
ATOM 1556 O O . ALA A 1 207 ? 9.241 5.208 -1.092 1.00 92.06 207 ALA A O 1
ATOM 1557 N N . ALA A 1 208 ? 9.792 6.040 -3.108 1.00 89.56 208 ALA A N 1
ATOM 1558 C CA . ALA A 1 208 ? 9.311 7.405 -2.881 1.00 89.56 208 ALA A CA 1
ATOM 1559 C C . ALA A 1 208 ? 7.799 7.510 -2.625 1.00 89.56 208 ALA A C 1
ATOM 1561 O O . ALA A 1 208 ? 7.326 8.528 -2.115 1.00 89.56 208 ALA A O 1
ATOM 1562 N N . GLN A 1 209 ? 7.031 6.460 -2.905 1.00 83.12 209 GLN A N 1
ATOM 1563 C CA . GLN A 1 209 ? 5.581 6.434 -2.681 1.00 83.12 209 GLN A CA 1
ATOM 1564 C C . GLN A 1 209 ? 5.181 6.815 -1.266 1.00 83.12 209 GLN A C 1
ATOM 1566 O O . GLN A 1 209 ? 4.203 7.529 -1.074 1.00 83.12 209 GLN A O 1
ATOM 1571 N N . GLN A 1 210 ? 5.967 6.399 -0.270 1.00 73.94 210 GLN A N 1
ATOM 1572 C CA . GLN A 1 210 ? 5.667 6.717 1.124 1.00 73.94 210 GLN A CA 1
ATOM 1573 C C . GLN A 1 210 ? 5.767 8.215 1.425 1.00 73.94 210 GLN A C 1
ATOM 1575 O O . GLN A 1 210 ? 5.051 8.699 2.298 1.00 73.94 210 GLN A O 1
ATOM 1580 N N . ALA A 1 211 ? 6.632 8.948 0.723 1.00 71.25 211 ALA A N 1
ATOM 1581 C CA . ALA A 1 211 ? 6.762 10.389 0.904 1.00 71.25 211 ALA A CA 1
ATOM 1582 C C . ALA A 1 211 ? 5.539 11.121 0.336 1.00 71.25 211 ALA A C 1
ATOM 1584 O O . ALA A 1 211 ? 4.958 11.961 1.019 1.00 71.25 211 ALA A O 1
ATOM 1585 N N . ILE A 1 212 ? 5.099 10.750 -0.870 1.00 66.69 212 ILE A N 1
ATOM 1586 C CA . ILE A 1 212 ? 3.956 11.389 -1.537 1.00 66.69 212 ILE A CA 1
ATOM 1587 C C . ILE A 1 212 ? 2.660 11.129 -0.763 1.00 66.69 212 ILE A C 1
ATOM 1589 O O . ILE A 1 212 ? 1.918 12.070 -0.488 1.00 66.69 212 ILE A O 1
ATOM 1593 N N . THR A 1 213 ? 2.408 9.887 -0.339 1.00 70.50 213 THR A N 1
ATOM 1594 C CA . THR A 1 213 ? 1.193 9.560 0.426 1.00 70.50 213 THR A CA 1
ATOM 1595 C C . THR A 1 213 ? 1.134 10.327 1.748 1.00 70.50 213 THR A C 1
ATOM 1597 O O . THR A 1 213 ? 0.096 10.890 2.077 1.00 70.50 213 THR A O 1
ATOM 1600 N N . ARG A 1 214 ? 2.264 10.462 2.461 1.00 72.88 214 ARG A N 1
ATOM 1601 C CA . ARG A 1 214 ? 2.323 11.241 3.713 1.00 72.88 214 ARG A CA 1
ATOM 1602 C C . ARG A 1 214 ? 2.003 12.722 3.515 1.00 72.88 214 ARG A C 1
ATOM 1604 O O . ARG A 1 214 ? 1.362 13.316 4.377 1.00 72.88 214 ARG A O 1
ATOM 1611 N N . LEU A 1 215 ? 2.447 13.319 2.408 1.00 70.00 215 LEU A N 1
ATOM 1612 C CA . LEU A 1 215 ? 2.165 14.724 2.101 1.00 70.00 215 LEU A CA 1
ATOM 1613 C C . LEU A 1 215 ? 0.678 14.948 1.801 1.00 70.00 215 LEU A C 1
ATOM 1615 O O . LEU A 1 215 ? 0.090 15.906 2.301 1.00 70.00 215 LEU A O 1
ATOM 1619 N N . VAL A 1 216 ? 0.067 14.051 1.022 1.00 69.19 216 VAL A N 1
ATOM 1620 C CA . VAL A 1 216 ? -1.365 14.118 0.695 1.00 69.19 216 VAL A CA 1
ATOM 1621 C C . VAL A 1 216 ? -2.221 13.925 1.947 1.00 69.19 216 VAL A C 1
ATOM 1623 O O . VAL A 1 216 ? -3.132 14.719 2.178 1.00 69.19 216 VAL A O 1
ATOM 1626 N N . ASP A 1 217 ? -1.892 12.942 2.790 1.00 73.25 217 ASP A N 1
ATOM 1627 C CA . ASP A 1 217 ? -2.606 12.689 4.048 1.00 73.25 217 ASP A CA 1
ATOM 1628 C C . ASP A 1 217 ? -2.532 13.902 4.991 1.00 73.25 217 ASP A C 1
ATOM 1630 O O . ASP A 1 217 ? -3.547 14.328 5.549 1.00 73.25 217 ASP A O 1
ATOM 1634 N N . ALA A 1 218 ? -1.349 14.515 5.126 1.00 75.06 218 ALA A N 1
ATOM 1635 C CA . ALA A 1 218 ? -1.159 15.706 5.955 1.00 75.06 218 ALA A CA 1
ATOM 1636 C C . ALA A 1 218 ? -1.998 16.899 5.462 1.00 75.06 218 ALA A C 1
ATOM 1638 O O . ALA A 1 218 ? -2.603 17.615 6.265 1.00 75.06 218 ALA A O 1
ATOM 1639 N N . GLN A 1 219 ? -2.074 17.095 4.144 1.00 71.44 219 GLN A N 1
ATOM 1640 C CA . GLN A 1 219 ? -2.876 18.162 3.550 1.00 71.44 219 GLN A CA 1
ATOM 1641 C C . GLN A 1 219 ? -4.383 17.891 3.686 1.00 71.44 219 GLN A C 1
ATOM 1643 O O . GLN A 1 219 ? -5.143 18.811 3.992 1.00 71.44 219 GLN A O 1
ATOM 1648 N N . GLY A 1 220 ? -4.817 16.640 3.510 1.00 73.38 220 GLY A N 1
ATOM 1649 C CA . GLY A 1 220 ? -6.212 16.232 3.690 1.00 73.38 220 GLY A CA 1
ATOM 1650 C C . GLY A 1 220 ? -6.699 16.469 5.118 1.00 73.38 220 GLY A C 1
ATOM 1651 O O . GLY A 1 220 ? -7.758 17.064 5.317 1.00 73.38 220 GLY A O 1
ATOM 1652 N N . GLN A 1 221 ? -5.886 16.103 6.114 1.00 76.31 221 GLN A N 1
ATOM 1653 C CA . GLN A 1 221 ? -6.208 16.335 7.522 1.00 76.31 221 GLN A CA 1
ATOM 1654 C C . GLN A 1 221 ? -6.337 17.831 7.844 1.00 76.31 221 GLN A C 1
ATOM 1656 O O . GLN A 1 221 ? -7.264 18.216 8.551 1.00 76.31 221 GLN A O 1
ATOM 1661 N N . LYS A 1 222 ? -5.457 18.675 7.283 1.00 81.56 222 LYS A N 1
ATOM 1662 C CA . LYS A 1 222 ? -5.502 20.138 7.445 1.00 81.56 222 LYS A CA 1
ATOM 1663 C C . LYS A 1 222 ? -6.796 20.749 6.893 1.00 81.56 222 LYS A C 1
ATOM 1665 O O . LYS A 1 222 ? -7.367 21.647 7.509 1.00 81.56 222 LYS A O 1
ATOM 1670 N N . ILE A 1 223 ? -7.259 20.272 5.736 1.00 77.56 223 ILE A N 1
ATOM 1671 C CA . ILE A 1 223 ? -8.509 20.747 5.123 1.00 77.56 223 ILE A CA 1
ATOM 1672 C C . ILE A 1 223 ? -9.710 20.281 5.953 1.00 77.56 223 ILE A C 1
ATOM 1674 O O . ILE A 1 223 ? -10.587 21.082 6.263 1.00 77.56 223 ILE A O 1
ATOM 1678 N N . LEU A 1 224 ? -9.732 19.018 6.382 1.00 75.06 224 LEU A N 1
ATOM 1679 C CA . LE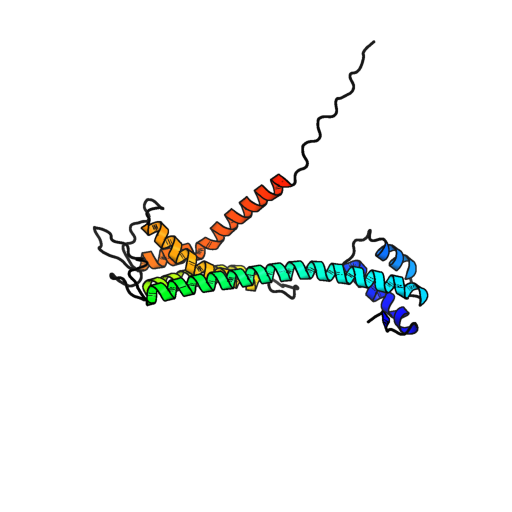U A 1 224 ? -10.826 18.485 7.199 1.00 75.06 224 LEU A CA 1
ATOM 1680 C C . LEU A 1 224 ? -10.932 19.174 8.564 1.00 75.06 224 LEU A C 1
ATOM 1682 O O . LEU A 1 224 ? -12.044 19.456 9.005 1.00 75.06 224 LEU A O 1
ATOM 1686 N N . SER A 1 225 ? -9.807 19.506 9.208 1.00 76.44 225 SER A N 1
ATOM 1687 C CA . SER A 1 225 ? -9.831 20.274 10.459 1.00 76.44 225 SER A CA 1
ATOM 1688 C C . SER A 1 225 ? -10.373 21.689 10.264 1.00 76.44 225 SER A C 1
ATOM 1690 O O . SER A 1 225 ? -11.080 22.181 11.130 1.00 76.44 225 SER A O 1
ATOM 1692 N N . SER A 1 226 ? -10.127 22.316 9.107 1.00 76.12 226 SER A N 1
ATOM 1693 C CA . SER A 1 226 ? -10.643 23.665 8.819 1.00 76.12 226 SER A CA 1
ATOM 1694 C C . SER A 1 226 ? -12.159 23.729 8.582 1.00 76.12 226 SER A C 1
ATOM 1696 O O . SER A 1 226 ? -12.738 24.808 8.632 1.00 76.12 226 SER A O 1
ATOM 1698 N N . VAL A 1 227 ? -12.817 22.588 8.340 1.00 72.38 227 VAL A N 1
ATOM 1699 C CA . VAL A 1 227 ? -14.271 22.497 8.092 1.00 72.38 227 VAL A CA 1
ATOM 1700 C C . VAL A 1 227 ? -15.059 22.184 9.380 1.00 72.38 227 VAL A C 1
ATOM 1702 O O . VAL A 1 227 ? -16.287 22.186 9.371 1.00 72.38 227 VAL A O 1
ATOM 1705 N N . GLY A 1 228 ? -14.373 21.944 10.504 1.00 58.94 228 GLY A N 1
ATOM 1706 C CA . GLY A 1 228 ? -14.987 21.628 11.800 1.00 58.94 228 GLY A CA 1
ATOM 1707 C C . GLY A 1 228 ? -14.919 22.737 12.852 1.00 58.94 228 GLY A C 1
ATOM 1708 O O . GLY A 1 228 ? -15.511 22.564 13.917 1.00 58.94 228 GLY A O 1
ATOM 1709 N N . ASP A 1 229 ? -14.221 23.845 12.586 1.00 61.19 229 ASP A N 1
ATOM 1710 C CA . ASP A 1 229 ? -14.151 24.958 13.533 1.00 61.19 229 ASP A CA 1
ATOM 1711 C C . ASP A 1 229 ? -15.505 25.694 13.572 1.00 61.19 229 ASP A C 1
ATOM 1713 O O . ASP A 1 229 ? -16.003 26.123 12.524 1.00 61.19 229 ASP A O 1
ATOM 1717 N N . PRO A 1 230 ? -16.135 25.849 14.755 1.00 52.97 230 PRO A N 1
ATOM 1718 C CA . PRO A 1 230 ? -17.311 26.695 14.898 1.00 52.97 230 PRO A CA 1
ATOM 1719 C C . PRO A 1 230 ? -16.971 28.108 14.420 1.00 52.97 230 PRO A C 1
ATOM 1721 O O . PRO A 1 230 ? -15.902 28.631 14.743 1.00 52.97 230 PRO A O 1
ATOM 1724 N N . ALA A 1 231 ? -17.876 28.732 13.661 1.00 60.41 231 ALA A N 1
ATOM 1725 C CA . ALA A 1 231 ? -17.741 30.140 13.303 1.00 60.41 231 ALA A CA 1
ATOM 1726 C C . ALA A 1 231 ? -17.441 30.966 14.573 1.00 60.41 231 ALA A C 1
ATOM 1728 O O . ALA A 1 231 ? -18.050 30.682 15.610 1.00 60.41 231 ALA A O 1
ATOM 1729 N N . PRO A 1 232 ? -16.532 31.961 14.521 1.00 57.78 232 PRO A N 1
ATOM 1730 C CA . PRO A 1 232 ? -16.256 32.806 15.673 1.00 57.78 232 PRO A CA 1
ATOM 1731 C C . PRO A 1 232 ? -17.571 33.386 16.185 1.00 57.78 232 PRO A C 1
ATOM 1733 O O . PRO A 1 232 ? -18.323 33.991 15.416 1.00 57.78 232 PRO A O 1
ATOM 1736 N N . GLU A 1 233 ? -17.862 33.164 17.465 1.00 59.72 233 GLU A N 1
ATOM 1737 C CA . GLU A 1 233 ? -19.014 33.771 18.120 1.00 59.72 233 GLU A CA 1
ATOM 1738 C C . GLU A 1 233 ? -18.907 35.295 17.922 1.00 59.72 233 GLU A C 1
ATOM 1740 O O . GLU A 1 233 ? -17.834 35.864 18.165 1.00 59.72 233 GLU A O 1
ATOM 1745 N N . PRO A 1 234 ? -19.952 35.970 17.403 1.00 62.03 234 PRO A N 1
ATOM 1746 C CA . PRO A 1 234 ? -19.895 37.408 17.194 1.00 62.03 234 PRO A CA 1
ATOM 1747 C C . PRO A 1 234 ? -19.586 38.086 18.534 1.00 62.03 234 PRO A C 1
ATOM 1749 O O . PRO A 1 234 ? -20.146 37.681 19.556 1.00 62.03 234 PRO A O 1
ATOM 1752 N N . PRO A 1 235 ? -18.699 39.098 18.562 1.00 61.91 235 PRO A N 1
ATOM 1753 C CA . PRO A 1 235 ? -18.281 39.718 19.808 1.00 61.91 235 PRO A CA 1
ATOM 1754 C C . PRO A 1 235 ? -19.510 40.230 20.559 1.00 61.91 235 PRO A C 1
ATOM 1756 O O . PRO A 1 235 ? -20.240 41.094 20.070 1.00 61.91 235 PRO A O 1
ATOM 1759 N N . THR A 1 236 ? -19.742 39.682 21.753 1.00 57.47 236 THR A N 1
ATOM 1760 C CA . THR A 1 236 ? -20.735 40.190 22.697 1.00 57.47 236 THR A CA 1
ATOM 1761 C C . THR A 1 236 ? -20.437 41.659 22.953 1.00 57.47 236 THR A C 1
ATOM 1763 O O . THR A 1 236 ? -19.392 42.000 23.509 1.00 57.47 236 THR A O 1
ATOM 1766 N N . ALA A 1 237 ? -21.347 42.528 22.515 1.00 59.38 237 ALA A N 1
ATOM 1767 C CA . ALA A 1 237 ? -21.279 43.952 22.780 1.00 59.38 237 ALA A CA 1
ATOM 1768 C C . ALA A 1 237 ? -21.241 44.178 24.298 1.00 59.38 237 ALA A C 1
ATOM 1770 O O . ALA A 1 237 ? -22.199 43.875 25.011 1.00 59.38 237 ALA A O 1
ATOM 1771 N N . SER A 1 238 ? -20.116 44.692 24.793 1.00 58.31 238 SER A N 1
ATOM 1772 C CA . SER A 1 238 ? -19.982 45.127 26.181 1.00 58.31 238 SER A CA 1
ATOM 1773 C C . SER A 1 238 ? -21.014 46.220 26.489 1.00 58.31 238 SER A C 1
ATOM 1775 O O . SER A 1 238 ? -21.189 47.130 25.672 1.00 58.31 238 SER A O 1
ATOM 1777 N N . PRO A 1 239 ? -21.684 46.186 27.655 1.00 54.25 239 PRO A N 1
ATOM 1778 C CA . PRO A 1 239 ? -22.645 47.214 28.018 1.00 54.25 239 PRO A CA 1
ATOM 1779 C C . PRO A 1 239 ? -21.926 48.555 28.191 1.00 54.25 239 PRO A C 1
ATOM 1781 O O . PRO A 1 239 ? -20.977 48.683 28.968 1.00 54.25 239 PRO A O 1
ATOM 1784 N N . VAL A 1 240 ? -22.392 49.559 27.448 1.00 57.94 240 VAL A N 1
ATOM 1785 C CA . VAL A 1 240 ? -21.984 50.958 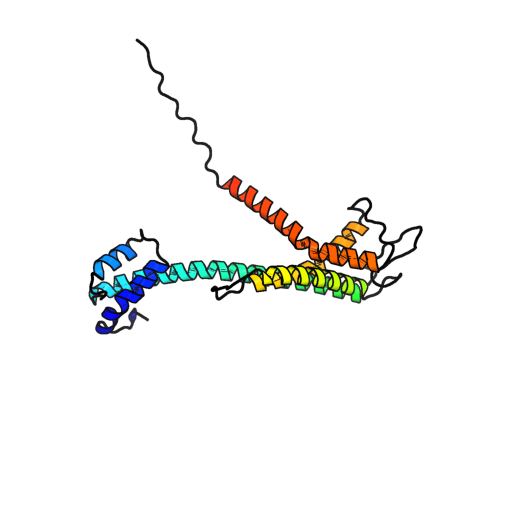27.589 1.00 57.94 240 VAL A CA 1
ATOM 1786 C C . VAL A 1 240 ? -22.281 51.396 29.023 1.00 57.94 240 VAL A C 1
ATOM 1788 O O . VAL A 1 240 ? -23.439 51.451 29.437 1.00 57.94 240 VAL A O 1
ATOM 1791 N N . LYS A 1 241 ? -21.235 51.705 29.797 1.00 52.03 241 LYS A N 1
ATOM 1792 C CA . LYS A 1 241 ? -21.388 52.424 31.066 1.00 52.03 241 LYS A CA 1
ATOM 1793 C C . LYS A 1 241 ? -21.902 53.826 30.752 1.00 52.03 241 LYS A C 1
ATOM 1795 O O . LYS A 1 241 ? -21.183 54.629 30.164 1.00 52.03 241 LYS A O 1
ATOM 1800 N N . VAL A 1 242 ? -23.141 54.104 31.146 1.00 53.75 242 VAL A N 1
ATOM 1801 C CA . VAL A 1 242 ? -23.683 55.463 31.195 1.00 53.75 242 VAL A CA 1
ATOM 1802 C C . VAL A 1 242 ? -23.107 56.125 32.441 1.00 53.75 242 VAL A C 1
ATOM 1804 O O . VAL A 1 242 ? -23.438 55.742 33.561 1.00 53.75 242 VAL A O 1
ATOM 1807 N N . THR A 1 243 ? -22.196 57.070 32.242 1.00 56.69 243 THR A N 1
ATOM 1808 C CA . THR A 1 243 ? -21.708 57.951 33.304 1.00 56.69 243 THR A CA 1
ATOM 1809 C C . THR A 1 243 ? -22.711 59.093 33.451 1.00 56.69 243 THR A C 1
ATOM 1811 O O . THR A 1 243 ? -22.886 59.871 32.516 1.00 56.69 243 THR A O 1
ATOM 1814 N N . THR A 1 244 ? -23.402 59.141 34.588 1.00 54.16 244 THR A N 1
ATOM 1815 C CA . THR A 1 244 ? -24.087 60.340 35.107 1.00 54.16 244 THR A CA 1
ATOM 1816 C C . THR A 1 244 ? -23.092 61.328 35.683 1.00 54.16 244 THR A C 1
ATOM 1818 O O . THR A 1 244 ? -22.130 60.846 36.326 1.00 54.16 244 THR A O 1
#

Secondary structure (DSSP, 8-state):
-GGGS-HHHHGGGHHHHHHHHHHHS-TT-HHHHHHHHHHTTTT---GGGHHHHHHHHHHHHHHHHHHHHHHHHHHHHHHHHHHHHHHHHHHHHHHHHH-TTTS---EEETTTEEE-SSTTS--TTHHHHHHHHHHHHHHHHHHHHHHT-----SSS-HHHHHHHHHHHHHHHHHHHHHHHHHTT-STT-----SHHHHHHHHHHHHHHHHHHHHHHHHHHHHHHHHTSSPPPPPP---------

Radius of gyration: 30.28 Å; chains: 1; bounding box: 62×81×76 Å

Organism: NCBI:txid2741721

Sequence (244 aa):
MLRLLPPEELAWWGNDILARAEMHLPPSDPRRIKLKERLGSDGKLNAGDRYLAISVLQAANIADQLEKARVRSFRNIITITTAVLTLIALTLGVIGLADPTLIKLCFNDPQTGPACPIGSRPVKWDILIVELMGLSAAALVGAIGLRLIYGTSTPFTLPIVLAFLKLPAGAISAVIGLLLIQGRFIPGLSNLDTSAQILGWAAVFGAAQQAITRLVDAQGQKILSSVGDPAPEPPTASPVKVTT

pLDDT: mean 83.53, std 11.28, range [52.03, 97.81]